Protein AF-A0AAV9N1H3-F1 (afdb_monomer_lite)

pLDDT: mean 79.01, std 18.38, range [35.44, 98.25]

Structure (mmCIF, N/CA/C/O backbone):
data_AF-A0AAV9N1H3-F1
#
_entry.id   AF-A0AAV9N1H3-F1
#
loop_
_atom_site.group_PDB
_atom_site.id
_atom_site.type_symbol
_atom_site.label_atom_id
_atom_site.label_alt_id
_atom_site.label_comp_id
_atom_site.label_asym_id
_atom_site.label_entity_id
_atom_site.label_seq_id
_atom_site.pdbx_PDB_ins_code
_atom_site.Cartn_x
_atom_site.Cartn_y
_atom_site.Cartn_z
_atom_site.occupancy
_atom_site.B_iso_or_equiv
_atom_site.auth_seq_id
_atom_site.auth_comp_id
_atom_site.auth_asym_id
_atom_site.auth_atom_id
_atom_site.pdbx_PDB_model_num
ATOM 1 N N . MET A 1 1 ? -16.712 9.922 -42.695 1.00 35.44 1 MET A N 1
ATOM 2 C CA . MET A 1 1 ? -16.936 9.118 -41.477 1.00 35.44 1 MET A CA 1
ATOM 3 C C . MET A 1 1 ? -15.575 8.879 -40.851 1.00 35.44 1 MET A C 1
ATOM 5 O O . MET A 1 1 ? -14.820 8.060 -41.350 1.00 35.44 1 MET A O 1
ATOM 9 N N . THR A 1 2 ? -15.205 9.706 -39.879 1.00 38.06 2 THR A N 1
ATOM 10 C CA . THR A 1 2 ? -13.927 9.637 -39.161 1.00 38.06 2 THR A CA 1
ATOM 11 C C . THR A 1 2 ? -13.953 8.426 -38.235 1.00 38.06 2 THR A C 1
ATOM 13 O O . THR A 1 2 ? -14.797 8.334 -37.347 1.00 38.06 2 THR A O 1
ATOM 16 N N . SER A 1 3 ? -13.076 7.457 -38.489 1.00 41.03 3 SER A N 1
ATOM 17 C CA . SER A 1 3 ? -12.917 6.270 -37.656 1.00 41.03 3 SER A CA 1
ATOM 18 C C . SER A 1 3 ? -12.424 6.683 -36.270 1.00 41.03 3 SER A C 1
ATOM 20 O O . SER A 1 3 ? -11.280 7.108 -36.114 1.00 41.03 3 SER A O 1
ATOM 22 N N . LEU A 1 4 ? -13.300 6.558 -35.273 1.00 41.78 4 LEU A N 1
ATOM 23 C CA . LEU A 1 4 ? -12.973 6.621 -33.852 1.00 41.78 4 LEU A CA 1
ATOM 24 C C . LEU A 1 4 ? -12.139 5.371 -33.510 1.00 41.78 4 LEU A C 1
ATOM 26 O O . LEU A 1 4 ? -12.671 4.358 -33.063 1.00 41.78 4 LEU A O 1
ATOM 30 N N . HIS A 1 5 ? -10.837 5.388 -33.795 1.00 51.50 5 HIS A N 1
ATOM 31 C CA . HIS A 1 5 ? -9.940 4.416 -33.176 1.00 51.50 5 HIS A CA 1
ATOM 32 C C . HIS A 1 5 ? -9.837 4.816 -31.699 1.00 51.50 5 HIS A C 1
ATOM 34 O O . HIS A 1 5 ? -9.499 5.973 -31.436 1.00 51.50 5 HIS A O 1
ATOM 40 N N . PRO A 1 6 ? -10.157 3.940 -30.728 1.00 57.94 6 PRO A N 1
ATOM 41 C CA . PRO A 1 6 ? -9.913 4.260 -29.330 1.00 57.94 6 PRO A CA 1
ATOM 42 C C . PRO A 1 6 ? -8.412 4.523 -29.187 1.00 57.94 6 PRO A C 1
ATOM 44 O O . PRO A 1 6 ? -7.594 3.649 -29.484 1.00 57.94 6 PRO A O 1
ATOM 47 N N . SER A 1 7 ? -8.042 5.755 -28.838 1.00 67.88 7 SER A N 1
ATOM 48 C CA . SER A 1 7 ? -6.670 6.071 -28.459 1.00 67.88 7 SER A CA 1
ATOM 49 C C . SER A 1 7 ? -6.320 5.189 -27.268 1.00 67.88 7 SER A C 1
ATOM 51 O O . SER A 1 7 ? -7.129 5.053 -26.345 1.00 67.88 7 SER A O 1
ATOM 53 N N . GLN A 1 8 ? -5.146 4.564 -27.299 1.00 76.56 8 GLN A N 1
ATOM 54 C CA . GLN A 1 8 ? -4.643 3.817 -26.155 1.00 76.56 8 GLN A CA 1
ATOM 55 C C . GLN A 1 8 ? -4.700 4.724 -24.910 1.00 76.56 8 GLN A C 1
ATOM 57 O O . GLN A 1 8 ? -4.360 5.905 -25.023 1.00 76.56 8 GLN A O 1
ATOM 62 N N . PRO A 1 9 ? -5.209 4.235 -23.765 1.00 80.94 9 PRO A N 1
ATOM 63 C CA . PRO A 1 9 ? -5.370 5.072 -22.586 1.00 80.94 9 PRO A CA 1
ATOM 64 C C . PRO A 1 9 ? -4.007 5.572 -22.110 1.00 80.94 9 PRO A C 1
ATOM 66 O O . PRO A 1 9 ? -3.059 4.794 -22.007 1.00 80.94 9 PRO A O 1
ATOM 69 N N . ASP A 1 10 ? -3.935 6.867 -21.820 1.00 88.44 10 A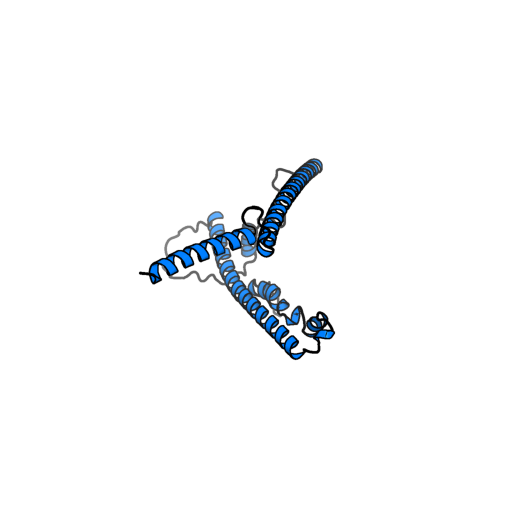SP A N 1
ATOM 70 C CA . ASP A 1 10 ? -2.732 7.507 -21.289 1.00 88.44 10 ASP A CA 1
ATOM 71 C C . ASP A 1 10 ? -2.429 7.008 -19.861 1.00 88.44 10 ASP A C 1
ATOM 73 O O . ASP A 1 10 ? -3.328 6.569 -19.136 1.00 88.44 10 ASP A O 1
ATOM 77 N N . GLU A 1 11 ? -1.171 7.089 -19.428 1.00 89.38 11 GLU A N 1
ATOM 78 C CA . GLU A 1 11 ? -0.699 6.615 -18.121 1.00 89.38 11 GLU A CA 1
ATOM 79 C C . GLU A 1 11 ? -1.532 7.211 -16.977 1.00 89.38 11 GLU A C 1
ATOM 81 O O . GLU A 1 11 ? -1.992 6.489 -16.087 1.00 89.38 11 GLU A O 1
ATOM 86 N N . MET A 1 12 ? -1.835 8.511 -17.049 1.00 93.12 12 MET A N 1
ATOM 87 C CA . MET A 1 12 ? -2.699 9.189 -16.081 1.00 93.12 12 MET A CA 1
ATOM 88 C C . MET A 1 12 ? -4.092 8.553 -16.007 1.00 93.12 12 MET A C 1
ATOM 90 O O . MET A 1 12 ? -4.640 8.388 -14.912 1.00 93.12 12 MET A O 1
ATOM 94 N N . GLN A 1 13 ? -4.670 8.188 -17.156 1.00 93.69 13 GLN A N 1
ATOM 95 C CA . GLN A 1 13 ? -5.988 7.556 -17.232 1.00 93.69 13 GLN A CA 1
ATOM 96 C C . GLN A 1 13 ? -5.954 6.146 -16.649 1.00 93.69 13 GLN A C 1
ATOM 98 O O . GLN A 1 13 ? -6.855 5.784 -15.890 1.00 93.69 13 GLN A O 1
ATOM 103 N N . ILE A 1 14 ? -4.909 5.371 -16.952 1.00 94.62 14 ILE A N 1
ATOM 104 C CA . ILE A 1 14 ? -4.716 4.027 -16.401 1.00 94.62 14 ILE A CA 1
ATOM 105 C C . ILE A 1 14 ? -4.604 4.117 -14.877 1.00 94.62 14 ILE A C 1
ATOM 107 O O . ILE A 1 14 ? -5.419 3.531 -14.163 1.00 94.62 14 ILE A O 1
ATOM 111 N N . LEU A 1 15 ? -3.651 4.896 -14.363 1.00 95.62 15 LEU A N 1
ATOM 112 C CA . LEU A 1 15 ? -3.388 4.992 -12.928 1.00 95.62 15 LEU A CA 1
ATOM 113 C C . LEU A 1 15 ? -4.595 5.539 -12.160 1.00 95.62 15 LEU A C 1
ATOM 115 O O . LEU A 1 15 ? -4.962 4.996 -11.120 1.00 95.62 15 LEU A O 1
ATOM 119 N N . THR A 1 16 ? -5.271 6.560 -12.689 1.00 95.25 16 THR A N 1
ATOM 120 C CA . THR A 1 16 ? -6.484 7.113 -12.068 1.00 95.25 16 THR A CA 1
ATOM 121 C C . THR A 1 16 ? -7.613 6.086 -12.035 1.00 95.25 16 THR A C 1
ATOM 123 O O . THR A 1 16 ? -8.254 5.899 -10.998 1.00 95.25 16 THR A O 1
ATOM 126 N N . SER A 1 17 ? -7.839 5.386 -13.148 1.00 95.12 17 SER A N 1
ATOM 127 C CA . SER A 1 17 ? -8.906 4.393 -13.245 1.00 95.12 17 SER A CA 1
ATOM 128 C C . SER A 1 17 ? -8.677 3.211 -12.303 1.00 95.12 17 SER A C 1
ATOM 130 O O . SER A 1 17 ? -9.598 2.794 -11.604 1.00 95.12 17 SER A O 1
ATOM 132 N N . TYR A 1 18 ? -7.443 2.710 -12.221 1.00 95.56 18 TYR A N 1
ATOM 133 C CA . TYR A 1 18 ? -7.112 1.556 -11.387 1.00 95.56 18 TYR A CA 1
ATOM 134 C C . TYR A 1 18 ? -6.980 1.894 -9.899 1.00 95.56 18 TYR A C 1
ATOM 136 O O . TYR A 1 18 ? -7.394 1.098 -9.058 1.00 95.56 18 TYR A O 1
ATOM 144 N N . LEU A 1 19 ? -6.408 3.052 -9.556 1.00 96.12 19 LEU A N 1
ATOM 145 C CA . LEU A 1 19 ? -6.045 3.370 -8.171 1.00 96.12 19 LEU A CA 1
ATOM 146 C C . LEU A 1 19 ? -7.042 4.298 -7.474 1.00 96.12 19 LEU A C 1
ATOM 148 O O . LEU A 1 19 ? -7.157 4.239 -6.250 1.00 96.12 19 LEU A O 1
ATOM 152 N N . LEU A 1 20 ? -7.758 5.159 -8.210 1.00 95.94 20 LEU A N 1
ATOM 153 C CA . LEU A 1 20 ? -8.642 6.169 -7.612 1.00 95.94 20 LEU A CA 1
ATOM 154 C C . LEU A 1 20 ? -10.130 5.842 -7.764 1.00 95.94 20 LEU A C 1
ATOM 156 O O . LEU A 1 20 ? -10.874 6.009 -6.808 1.00 95.94 20 LEU A O 1
ATOM 160 N N . HIS A 1 21 ? -10.601 5.360 -8.914 1.00 94.44 21 HIS A N 1
ATOM 161 C CA . HIS A 1 21 ? -12.037 5.075 -9.079 1.00 94.44 21 HIS A CA 1
ATOM 162 C C . HIS A 1 21 ? -12.600 4.014 -8.114 1.00 94.44 21 HIS A C 1
ATOM 164 O O . HIS A 1 21 ? -13.661 4.256 -7.531 1.00 94.44 21 HIS A O 1
ATOM 170 N N . PRO A 1 22 ? -11.938 2.863 -7.884 1.00 95.38 22 PRO A N 1
ATOM 171 C CA . PRO A 1 22 ? -12.459 1.862 -6.957 1.00 95.38 22 PRO A CA 1
ATOM 172 C C . PRO A 1 22 ? -12.152 2.194 -5.493 1.00 95.38 22 PRO A C 1
ATOM 174 O O . PRO A 1 22 ? -12.576 1.462 -4.602 1.00 95.38 22 PRO A O 1
ATOM 177 N N . SER A 1 23 ? -11.392 3.257 -5.218 1.00 95.75 23 SER A N 1
ATOM 178 C CA . SER A 1 23 ? -10.826 3.480 -3.897 1.00 95.75 23 SER A CA 1
ATOM 179 C C . SER A 1 23 ? -11.714 4.181 -2.870 1.00 95.75 23 SER A C 1
ATOM 181 O O . SER A 1 23 ? -11.382 3.997 -1.708 1.00 95.75 23 SER A O 1
ATOM 183 N N . PRO A 1 24 ? -12.817 4.905 -3.146 1.00 96.56 24 PRO A N 1
ATOM 184 C CA . PRO A 1 24 ? -13.631 5.505 -2.085 1.00 96.56 24 PRO A CA 1
ATOM 185 C C . PRO A 1 24 ? -14.186 4.478 -1.087 1.00 96.56 24 PRO A C 1
ATOM 187 O O . PRO A 1 24 ? -14.541 3.356 -1.463 1.00 96.56 24 PRO A O 1
ATOM 190 N N . LEU A 1 25 ? -14.316 4.860 0.195 1.00 96.69 25 LEU A N 1
ATOM 191 C CA . LEU A 1 25 ? -14.829 3.946 1.234 1.00 96.69 25 LEU A CA 1
ATOM 192 C C . LEU A 1 25 ? -16.237 3.451 0.898 1.00 96.69 25 LEU A C 1
ATOM 194 O O . LEU A 1 25 ? -16.529 2.275 1.064 1.00 96.69 25 LEU A O 1
ATOM 198 N N . SER A 1 26 ? -17.087 4.333 0.371 1.00 95.88 26 SER A N 1
ATOM 199 C CA . SER A 1 26 ? -18.451 4.002 -0.047 1.00 95.88 26 SER A CA 1
ATOM 200 C C . SER A 1 26 ? -18.525 2.959 -1.155 1.00 95.88 26 SER A C 1
ATOM 202 O O . SER A 1 26 ? -19.534 2.263 -1.235 1.00 95.88 26 SER A O 1
ATOM 204 N N . THR A 1 27 ? -17.487 2.843 -1.982 1.00 95.31 27 THR A N 1
ATOM 205 C CA . THR A 1 27 ? -17.404 1.846 -3.052 1.00 95.31 27 THR A CA 1
ATOM 206 C C . THR A 1 27 ? -17.001 0.482 -2.501 1.00 95.31 27 THR A C 1
ATOM 208 O O . THR A 1 27 ? -17.624 -0.524 -2.826 1.00 95.31 27 THR A O 1
ATOM 211 N N . ILE A 1 28 ? -15.985 0.444 -1.634 1.00 95.25 28 ILE A N 1
ATOM 212 C CA . ILE A 1 28 ? -15.427 -0.808 -1.093 1.00 95.25 28 ILE A CA 1
ATOM 213 C C . ILE A 1 28 ? -16.298 -1.371 0.030 1.00 95.25 28 ILE A C 1
ATOM 215 O O . ILE A 1 28 ? -16.553 -2.572 0.098 1.00 95.25 28 ILE A O 1
ATOM 219 N N . LEU A 1 29 ? -16.751 -0.498 0.926 1.00 96.50 29 LEU A N 1
ATOM 220 C CA . LEU A 1 29 ? -17.555 -0.846 2.085 1.00 96.50 29 LEU A CA 1
ATOM 221 C C . LEU A 1 29 ? -18.685 0.177 2.258 1.00 96.50 29 LEU A C 1
ATOM 223 O O . LEU A 1 29 ? -18.570 1.095 3.069 1.00 96.50 29 LEU A O 1
ATOM 227 N N . PRO A 1 30 ? -19.806 0.016 1.533 1.00 96.38 30 PRO A N 1
ATOM 228 C CA . PRO A 1 30 ? -20.977 0.865 1.712 1.00 96.38 30 PRO A CA 1
ATOM 229 C C . PRO A 1 30 ? -21.463 0.870 3.167 1.00 96.38 30 PRO A C 1
ATOM 231 O O . PRO A 1 30 ? -21.384 -0.147 3.858 1.00 96.38 30 PRO A O 1
ATOM 234 N N . TYR A 1 31 ? -22.070 1.972 3.614 1.00 95.56 31 TYR A N 1
ATOM 235 C CA . TYR A 1 31 ? -22.522 2.127 5.005 1.00 95.56 31 TYR A CA 1
ATOM 236 C C . TYR A 1 31 ? -23.427 0.980 5.497 1.00 95.56 31 TYR A C 1
ATOM 238 O O . TYR A 1 31 ? -23.272 0.503 6.617 1.00 95.56 31 TYR A O 1
ATOM 246 N N . ALA A 1 32 ? -24.319 0.461 4.647 1.00 94.00 32 ALA A N 1
ATOM 247 C CA . ALA A 1 32 ? -25.167 -0.681 4.997 1.00 94.00 32 ALA A CA 1
ATOM 248 C C . ALA A 1 32 ? -24.354 -1.958 5.293 1.00 94.00 32 ALA A C 1
ATOM 250 O O . ALA A 1 32 ? -24.661 -2.702 6.225 1.00 94.00 32 ALA A O 1
ATOM 251 N N . ARG A 1 33 ? -23.280 -2.201 4.528 1.00 95.75 33 ARG A N 1
ATOM 252 C CA . ARG A 1 33 ? -22.349 -3.308 4.780 1.00 95.75 33 ARG A CA 1
ATOM 253 C C . ARG A 1 33 ? -21.533 -3.060 6.040 1.00 95.75 33 ARG A C 1
ATOM 255 O O . ARG A 1 33 ? -21.409 -3.975 6.845 1.00 95.75 33 ARG A O 1
ATOM 262 N N . PHE A 1 34 ? -21.057 -1.837 6.253 1.00 95.19 34 PHE A N 1
ATOM 263 C CA . PHE A 1 34 ? -20.385 -1.453 7.492 1.00 95.19 34 PHE A CA 1
ATOM 264 C C . PHE A 1 34 ? -21.250 -1.755 8.727 1.00 95.19 34 PHE A C 1
ATOM 266 O O . PHE A 1 34 ? -20.779 -2.406 9.651 1.00 95.19 34 PHE A O 1
ATOM 273 N N . GLN A 1 35 ? -22.541 -1.404 8.708 1.00 93.69 35 GLN A N 1
ATOM 274 C CA . GLN A 1 35 ? -23.467 -1.726 9.803 1.00 93.69 35 GLN A CA 1
ATOM 275 C C . GLN A 1 35 ? -23.617 -3.235 10.045 1.00 93.69 35 GLN A C 1
ATOM 277 O O . GLN A 1 35 ? -23.770 -3.653 11.189 1.00 93.69 35 GLN A O 1
ATOM 282 N N . SER A 1 36 ? -23.549 -4.059 8.994 1.00 93.62 36 SER A N 1
ATOM 283 C CA . SER A 1 36 ? -23.653 -5.520 9.123 1.00 93.62 36 SER A CA 1
ATOM 284 C C . SER A 1 36 ? -22.455 -6.176 9.819 1.00 93.62 36 SER A C 1
ATOM 286 O O . SER A 1 36 ? -22.583 -7.295 10.308 1.00 93.62 36 SER A O 1
ATOM 288 N N . LEU A 1 37 ? -21.311 -5.485 9.888 1.00 93.19 37 LEU A N 1
ATOM 289 C CA . LEU A 1 37 ? -20.103 -5.965 10.568 1.00 93.19 37 LEU A CA 1
ATOM 290 C C . LEU A 1 37 ? -20.131 -5.703 12.080 1.00 93.19 37 LEU A C 1
ATOM 292 O O . LEU A 1 37 ? -19.263 -6.184 12.805 1.00 93.19 37 LEU A O 1
ATOM 296 N N . ILE A 1 38 ? -21.107 -4.930 12.561 1.00 91.31 38 ILE A N 1
ATOM 297 C CA . ILE A 1 38 ? -21.168 -4.465 13.944 1.00 91.31 38 ILE A CA 1
ATOM 298 C C . ILE A 1 38 ? -22.144 -5.343 14.737 1.00 91.31 38 ILE A C 1
ATOM 300 O O . ILE A 1 38 ? -23.233 -5.652 14.241 1.00 91.31 38 ILE A O 1
ATOM 304 N N . PRO A 1 39 ? -21.802 -5.740 15.979 1.00 91.19 39 PRO A N 1
ATOM 305 C CA . PRO A 1 39 ? -22.718 -6.467 16.846 1.00 91.19 39 PRO A CA 1
ATOM 306 C C . PRO A 1 39 ? -24.062 -5.748 16.987 1.00 91.19 39 PRO A C 1
ATOM 308 O O . PRO A 1 39 ? -24.122 -4.537 17.203 1.00 91.19 39 PRO A O 1
ATOM 311 N N . LYS A 1 40 ? -25.161 -6.509 16.919 1.00 85.31 40 LYS A N 1
ATOM 312 C CA . LYS A 1 40 ? -26.526 -5.955 16.965 1.00 85.31 40 LYS A CA 1
ATOM 313 C C . LYS A 1 40 ? -26.811 -5.153 18.241 1.00 85.31 40 LYS A C 1
ATOM 315 O O . LYS A 1 40 ? -27.594 -4.212 18.195 1.00 85.31 40 LYS A O 1
ATOM 320 N N . SER A 1 41 ? -26.148 -5.490 19.348 1.00 83.75 41 SER A N 1
ATOM 321 C CA . SER A 1 41 ? -26.218 -4.771 20.628 1.00 83.75 41 SER A CA 1
ATOM 322 C C . SER A 1 41 ? -25.690 -3.334 20.553 1.00 83.75 41 SER A C 1
ATOM 324 O O . SER A 1 41 ? -26.140 -2.484 21.314 1.00 83.75 41 SER A O 1
ATOM 326 N N . SER A 1 42 ? -24.776 -3.042 19.625 1.00 80.12 42 SER A N 1
ATOM 327 C CA . SER A 1 42 ? -24.160 -1.720 19.457 1.00 80.12 42 SER A CA 1
ATOM 328 C C . SER A 1 42 ? -24.883 -0.839 18.430 1.00 80.12 42 SER A C 1
ATOM 330 O O . SER A 1 42 ? -24.571 0.345 18.314 1.00 80.12 42 SER A O 1
ATOM 332 N N . LEU A 1 43 ? -25.872 -1.375 17.701 1.00 80.88 43 LEU A N 1
ATOM 333 C CA . LEU A 1 43 ? -26.622 -0.636 16.674 1.00 80.88 43 LEU A CA 1
ATOM 334 C C . LEU A 1 43 ? -27.513 0.479 17.243 1.00 80.88 43 LEU A C 1
ATOM 336 O O . LEU A 1 43 ? -27.906 1.378 16.500 1.00 80.88 43 LEU A O 1
ATOM 340 N N . SER A 1 44 ? -27.788 0.459 18.551 1.00 82.81 44 SER A N 1
ATOM 341 C CA . SER A 1 44 ? -28.492 1.536 19.259 1.00 82.81 44 SER A CA 1
ATOM 342 C C . SER A 1 44 ? -27.756 2.883 19.174 1.00 82.81 44 SER A C 1
ATOM 344 O O . SER A 1 44 ? -28.399 3.927 19.222 1.00 82.81 44 SER A O 1
ATOM 346 N N . HIS A 1 45 ? -26.434 2.878 18.959 1.00 85.69 45 HIS A N 1
ATOM 347 C CA . HIS A 1 45 ? -25.588 4.071 18.799 1.00 85.69 45 HIS A CA 1
ATOM 348 C C . HIS A 1 45 ? -25.424 4.478 17.323 1.00 85.69 45 HIS A C 1
ATOM 350 O O . HIS A 1 45 ? -24.321 4.693 16.816 1.00 85.69 45 HIS A O 1
ATOM 356 N N . SER A 1 46 ? -26.529 4.534 16.569 1.00 85.50 46 SER A N 1
ATOM 357 C CA . SER A 1 46 ? -26.471 4.768 15.118 1.00 85.50 46 SER A CA 1
ATOM 358 C C . SER A 1 46 ? -25.856 6.123 14.741 1.00 85.50 46 SER A C 1
ATOM 360 O O . SER A 1 46 ? -25.347 6.254 13.626 1.00 85.50 46 SER A O 1
ATOM 362 N N . THR A 1 47 ? -25.933 7.136 15.601 1.00 91.75 47 THR A N 1
ATOM 363 C CA . THR A 1 47 ? -25.369 8.472 15.360 1.00 91.75 47 THR A CA 1
ATOM 364 C C . THR A 1 47 ? -23.846 8.462 15.394 1.00 91.75 47 THR A C 1
ATOM 366 O O . THR A 1 47 ? -23.194 8.973 14.483 1.00 91.75 47 THR A O 1
ATOM 369 N N . GLU A 1 48 ? -23.280 7.809 16.399 1.00 92.88 48 GLU A N 1
ATOM 370 C CA . GLU A 1 48 ? -21.851 7.630 16.612 1.00 92.88 48 GLU A CA 1
ATOM 371 C C . GLU A 1 48 ? -21.261 6.738 15.519 1.00 92.88 48 GLU A C 1
ATOM 373 O O . GLU A 1 48 ? -20.206 7.048 14.976 1.00 92.88 48 GLU A O 1
ATOM 378 N N . LEU A 1 49 ? -21.986 5.691 15.113 1.00 92.19 49 LEU A N 1
ATOM 379 C CA . LEU A 1 49 ? -21.589 4.820 14.005 1.00 92.19 49 LEU A CA 1
ATOM 380 C C . LEU A 1 49 ? -21.554 5.546 12.657 1.00 92.19 49 LEU A C 1
ATOM 382 O O . LEU A 1 49 ? -20.632 5.337 11.868 1.00 92.19 49 LEU A O 1
ATOM 386 N N . LYS A 1 50 ? -22.526 6.428 12.389 1.00 94.56 50 LYS A N 1
ATOM 387 C CA . LYS A 1 50 ? -22.484 7.295 11.202 1.00 94.56 50 LYS A CA 1
ATOM 388 C C . LYS A 1 50 ? -21.284 8.230 11.255 1.00 94.56 50 LYS A C 1
ATOM 390 O O . LYS A 1 50 ? -20.622 8.393 10.236 1.00 94.56 50 LYS A O 1
ATOM 395 N N . ARG A 1 51 ? -21.002 8.826 12.418 1.00 96.62 51 ARG A N 1
ATOM 396 C CA . ARG A 1 51 ? -19.846 9.710 12.603 1.00 96.62 51 ARG A CA 1
ATOM 397 C C . ARG A 1 51 ? -18.536 8.965 12.355 1.00 96.62 51 ARG A C 1
ATOM 399 O O . ARG A 1 51 ? -17.763 9.407 11.520 1.00 96.62 51 ARG A O 1
ATOM 406 N N . LEU A 1 52 ? -18.362 7.788 12.952 1.00 95.56 52 LEU A N 1
ATOM 407 C CA . LEU A 1 52 ? -17.198 6.929 12.730 1.00 95.56 52 LEU A CA 1
ATOM 408 C C . LEU A 1 52 ? -17.020 6.572 11.249 1.00 95.56 52 LEU A C 1
ATOM 410 O O . LEU A 1 52 ? -15.920 6.660 10.717 1.00 95.56 52 LEU A O 1
ATOM 414 N N . TYR A 1 53 ? -18.100 6.202 10.558 1.00 97.12 53 TYR A N 1
ATOM 415 C CA . TYR A 1 53 ? -18.035 5.915 9.126 1.00 97.12 53 TYR A CA 1
ATOM 416 C C . TYR A 1 53 ? -17.616 7.143 8.303 1.00 97.12 53 TYR A C 1
ATOM 418 O O . TYR A 1 53 ? -16.856 7.013 7.345 1.00 97.12 53 TYR A O 1
ATOM 426 N N . ARG A 1 54 ? -18.085 8.343 8.672 1.00 98.06 54 ARG A N 1
ATOM 427 C CA . ARG A 1 54 ? -17.661 9.596 8.030 1.00 98.06 54 ARG A CA 1
ATOM 428 C C . ARG A 1 54 ? -16.206 9.934 8.323 1.00 98.06 54 ARG A C 1
ATOM 430 O O . ARG A 1 54 ? -15.514 10.351 7.403 1.00 98.06 54 ARG A O 1
ATOM 437 N N . ASP A 1 55 ? -15.738 9.690 9.540 1.00 98.06 55 ASP A N 1
ATOM 438 C CA . ASP A 1 55 ? -14.338 9.894 9.911 1.00 98.06 55 ASP A CA 1
ATOM 439 C C . ASP A 1 55 ? -13.424 8.939 9.123 1.00 98.06 55 ASP A C 1
ATOM 441 O O . ASP A 1 55 ? -12.419 9.368 8.559 1.00 98.06 55 ASP A O 1
ATOM 445 N N . LEU A 1 56 ? -13.811 7.666 8.984 1.00 97.50 56 LEU A N 1
ATOM 446 C CA . LEU A 1 56 ? -13.099 6.693 8.146 1.00 97.50 56 LEU A CA 1
ATOM 447 C C . LEU A 1 56 ? -13.108 7.088 6.666 1.00 97.50 56 LEU A C 1
ATOM 449 O O . LEU A 1 56 ? -12.099 6.934 5.978 1.00 97.50 56 LEU A O 1
ATOM 453 N N . GLN A 1 57 ? -14.238 7.599 6.168 1.00 97.88 57 GLN A N 1
ATOM 454 C CA . GLN A 1 57 ? -14.334 8.104 4.802 1.00 97.88 57 GLN A CA 1
ATOM 455 C C . GLN A 1 57 ? -13.362 9.272 4.599 1.00 97.88 57 GLN A C 1
ATOM 457 O O . GLN A 1 57 ? -12.584 9.247 3.655 1.00 97.88 57 GLN A O 1
ATOM 462 N N . PHE A 1 58 ? -13.332 10.227 5.529 1.00 98.12 58 PHE A N 1
ATOM 463 C CA . PHE A 1 58 ? -12.424 11.369 5.487 1.00 98.12 58 PHE A CA 1
ATOM 464 C C . PHE A 1 58 ? -10.945 10.956 5.534 1.00 98.12 58 PHE A C 1
ATOM 466 O O . PHE A 1 58 ? -10.152 11.412 4.713 1.00 98.12 58 PHE A O 1
ATOM 473 N N . GLN A 1 59 ? -10.563 10.049 6.441 1.00 97.94 59 GLN A N 1
ATOM 474 C CA . GLN A 1 59 ? -9.192 9.517 6.504 1.00 97.94 59 GLN A CA 1
ATOM 475 C C . GLN A 1 59 ? -8.774 8.848 5.192 1.00 97.94 59 GLN A C 1
ATOM 477 O O . GLN A 1 59 ? -7.633 8.977 4.735 1.00 97.94 59 GLN A O 1
ATOM 482 N N . ARG A 1 60 ? -9.707 8.129 4.570 1.00 97.25 60 ARG A N 1
ATOM 483 C CA . ARG A 1 60 ? -9.465 7.480 3.291 1.00 97.25 60 ARG A CA 1
ATOM 484 C C . ARG A 1 60 ? -9.349 8.490 2.157 1.00 97.25 60 ARG A C 1
ATOM 486 O O . ARG A 1 60 ? -8.431 8.353 1.358 1.00 97.25 60 ARG A O 1
ATOM 493 N N . ASP A 1 61 ? -10.197 9.509 2.126 1.00 97.44 61 ASP A N 1
ATOM 494 C CA . ASP A 1 61 ? -10.146 10.576 1.123 1.00 97.44 61 ASP A CA 1
ATOM 495 C C . ASP A 1 61 ? -8.804 11.332 1.187 1.00 97.44 61 ASP A C 1
ATOM 497 O O . ASP A 1 61 ? -8.189 11.554 0.147 1.00 97.44 61 ASP A O 1
ATOM 501 N N . ILE A 1 62 ? -8.251 11.576 2.386 1.00 98.19 62 ILE A N 1
ATOM 502 C CA . ILE A 1 62 ? -6.881 12.113 2.546 1.00 98.19 62 ILE A CA 1
ATOM 503 C C . ILE A 1 62 ? -5.842 11.216 1.857 1.00 98.19 62 ILE A C 1
ATOM 505 O O . ILE A 1 62 ? -4.941 11.698 1.172 1.00 98.19 62 ILE A O 1
ATOM 509 N N . THR A 1 63 ? -5.954 9.898 2.037 1.00 97.56 63 THR A N 1
ATOM 510 C CA . THR A 1 63 ? -5.027 8.937 1.421 1.00 97.56 63 THR A CA 1
ATOM 511 C C . THR A 1 63 ? -5.183 8.915 -0.101 1.00 97.56 63 THR A C 1
ATOM 513 O O . THR A 1 63 ? -4.193 8.860 -0.825 1.00 97.56 63 THR A O 1
ATOM 516 N N . ILE A 1 64 ? -6.421 8.984 -0.599 1.00 97.75 64 ILE A N 1
ATOM 517 C CA . ILE A 1 64 ? -6.735 9.059 -2.032 1.00 97.75 64 ILE A CA 1
ATOM 518 C C . ILE A 1 64 ? -6.125 10.324 -2.644 1.00 97.75 64 ILE A C 1
ATOM 520 O O . ILE A 1 64 ? -5.557 10.258 -3.734 1.00 97.75 64 ILE A O 1
ATOM 524 N N . ASP A 1 65 ? -6.185 11.453 -1.941 1.00 98.25 65 ASP A N 1
ATOM 525 C CA . ASP A 1 65 ? -5.581 12.708 -2.389 1.00 98.25 65 ASP A CA 1
ATOM 526 C C . ASP A 1 65 ? -4.048 12.649 -2.419 1.00 98.25 65 ASP A C 1
ATOM 528 O O . ASP A 1 65 ? -3.434 13.183 -3.346 1.00 98.25 65 ASP A O 1
ATOM 532 N N . ASP A 1 66 ? -3.412 11.962 -1.465 1.00 98.12 66 ASP A N 1
ATOM 533 C CA . ASP A 1 66 ? -1.967 11.708 -1.518 1.00 98.12 66 ASP A CA 1
ATOM 534 C C . ASP A 1 66 ? -1.600 10.835 -2.728 1.00 98.12 66 ASP A C 1
ATOM 536 O O . ASP A 1 66 ? -0.692 11.167 -3.492 1.00 98.12 66 ASP A O 1
ATOM 540 N N . VAL A 1 67 ? -2.357 9.760 -2.978 1.00 98.12 67 VAL A N 1
ATOM 541 C CA . VAL A 1 67 ? -2.158 8.912 -4.164 1.00 98.12 67 VAL A CA 1
ATOM 542 C C . VAL A 1 67 ? -2.358 9.714 -5.451 1.00 98.12 67 VAL A C 1
ATOM 544 O O . VAL A 1 67 ? -1.555 9.580 -6.370 1.00 98.12 67 VAL A O 1
ATOM 547 N N . ARG A 1 68 ? -3.360 10.599 -5.521 1.00 97.94 68 ARG A N 1
ATOM 548 C CA . ARG A 1 68 ? -3.576 11.489 -6.673 1.00 97.94 68 ARG A CA 1
ATOM 549 C C . ARG A 1 68 ? -2.350 12.359 -6.952 1.00 97.94 68 ARG A C 1
ATOM 551 O O . ARG A 1 68 ? -1.881 12.398 -8.087 1.00 97.94 68 ARG A O 1
ATOM 558 N N . ARG A 1 69 ? -1.785 12.995 -5.920 1.00 97.88 69 ARG A N 1
ATOM 559 C CA . ARG A 1 69 ? -0.550 13.789 -6.056 1.00 97.88 69 ARG A CA 1
ATOM 560 C C . ARG A 1 69 ? 0.622 12.933 -6.530 1.00 97.88 69 ARG A C 1
ATOM 562 O O . ARG A 1 69 ? 1.384 13.366 -7.390 1.00 97.88 69 ARG A O 1
ATOM 569 N N . ARG A 1 70 ? 0.754 11.708 -6.010 1.00 97.75 70 ARG A N 1
ATOM 570 C CA . ARG A 1 70 ? 1.805 10.769 -6.433 1.00 97.75 70 ARG A CA 1
ATOM 571 C C . ARG A 1 70 ? 1.665 10.368 -7.898 1.00 97.75 70 ARG A C 1
ATOM 573 O O . ARG A 1 70 ? 2.674 10.336 -8.596 1.00 97.75 70 ARG A O 1
ATOM 580 N N . ILE A 1 71 ? 0.443 10.126 -8.372 1.00 97.62 71 ILE A N 1
ATOM 581 C CA . ILE A 1 71 ? 0.172 9.832 -9.787 1.00 97.62 71 ILE A CA 1
ATOM 582 C C . ILE A 1 71 ? 0.677 10.979 -10.665 1.00 97.62 71 ILE A C 1
ATOM 584 O O . ILE A 1 71 ? 1.407 10.732 -11.620 1.00 97.62 71 ILE A O 1
ATOM 588 N N . GLU A 1 72 ? 0.376 12.233 -10.318 1.00 96.25 72 GLU A N 1
ATOM 589 C CA . GLU A 1 72 ? 0.865 13.392 -11.078 1.00 96.25 72 GLU A CA 1
ATOM 590 C C . GLU A 1 72 ? 2.398 13.474 -11.095 1.00 96.25 72 GLU A C 1
ATOM 592 O O . GLU A 1 72 ? 2.999 13.751 -12.137 1.00 96.25 72 GLU A O 1
ATOM 597 N N . THR A 1 73 ? 3.050 13.228 -9.953 1.00 96.50 73 THR A N 1
ATOM 598 C CA . THR A 1 73 ? 4.518 13.225 -9.888 1.00 96.50 73 THR A CA 1
ATOM 599 C C . THR A 1 73 ? 5.135 12.088 -10.692 1.00 96.50 73 THR A C 1
ATOM 601 O O . THR A 1 73 ? 6.152 12.306 -11.351 1.00 96.50 73 THR A O 1
ATOM 604 N N . GLU A 1 74 ? 4.518 10.907 -10.677 1.00 94.56 74 GLU A N 1
ATOM 605 C CA . GLU A 1 74 ? 5.012 9.745 -11.408 1.00 94.56 74 GLU A CA 1
ATOM 606 C C . GLU A 1 74 ? 4.835 9.936 -12.914 1.00 94.56 74 GLU A C 1
ATOM 608 O O . GLU A 1 74 ? 5.796 9.740 -13.646 1.00 94.56 74 GLU A O 1
ATOM 613 N N . CYS A 1 75 ? 3.702 10.481 -13.374 1.00 93.62 75 CYS A N 1
ATOM 614 C CA . CYS A 1 75 ? 3.501 10.811 -14.790 1.00 93.62 75 CYS A CA 1
ATOM 615 C C . CYS A 1 75 ? 4.580 11.790 -15.296 1.00 93.62 75 CYS A C 1
ATOM 617 O O . CYS A 1 75 ? 5.200 11.575 -16.336 1.00 93.62 75 CYS A O 1
ATOM 619 N N . ARG A 1 76 ? 4.891 12.849 -14.530 1.00 91.75 76 ARG A N 1
ATOM 620 C CA . ARG A 1 76 ? 5.975 13.792 -14.888 1.00 91.75 76 ARG A CA 1
ATOM 621 C C . ARG A 1 76 ? 7.342 13.109 -14.924 1.00 91.75 76 ARG A C 1
ATOM 623 O O . ARG A 1 76 ? 8.177 13.417 -15.777 1.00 91.75 76 ARG A O 1
ATOM 630 N N . ARG A 1 77 ? 7.590 12.199 -13.981 1.00 92.06 77 ARG A N 1
ATOM 631 C CA . ARG A 1 77 ? 8.834 11.432 -13.905 1.00 92.06 77 ARG A CA 1
ATOM 632 C C . ARG A 1 77 ? 8.964 10.460 -15.079 1.00 92.06 77 ARG A C 1
ATOM 634 O O . ARG A 1 77 ? 10.053 10.379 -15.645 1.00 92.06 77 ARG A O 1
ATOM 641 N N . SER A 1 78 ? 7.881 9.783 -15.451 1.00 87.25 78 SER A N 1
ATOM 642 C CA . SER A 1 78 ? 7.782 8.857 -16.582 1.00 87.25 78 SER A CA 1
ATOM 643 C C . SER A 1 78 ? 8.173 9.557 -17.881 1.00 87.25 78 SER A C 1
ATOM 645 O O . SER A 1 78 ? 9.134 9.142 -18.528 1.00 87.25 78 SER A O 1
ATOM 647 N N . VAL A 1 79 ? 7.589 10.726 -18.168 1.00 88.06 79 VAL A N 1
ATOM 648 C CA . VAL A 1 79 ? 7.958 11.551 -19.335 1.00 88.06 79 VAL A CA 1
ATOM 649 C C . VAL A 1 79 ? 9.454 11.898 -19.337 1.00 88.06 79 VAL A C 1
ATOM 651 O O . VAL A 1 79 ? 10.148 11.735 -20.344 1.00 88.06 79 VAL A O 1
ATOM 654 N N . ALA A 1 80 ? 10.004 12.328 -18.196 1.00 86.94 80 ALA A N 1
ATOM 655 C CA . ALA A 1 80 ? 11.427 12.657 -18.094 1.00 86.94 80 ALA A CA 1
ATOM 656 C C . ALA A 1 80 ? 12.344 11.431 -18.290 1.00 86.94 80 ALA A C 1
ATOM 658 O O . ALA A 1 80 ? 13.438 11.555 -18.852 1.00 86.94 80 ALA A O 1
ATOM 659 N N . LEU A 1 81 ? 11.926 10.251 -17.824 1.00 84.06 81 LEU A N 1
ATOM 660 C CA . LEU A 1 81 ? 12.645 8.990 -18.013 1.00 84.06 81 LEU A CA 1
ATOM 661 C C . LEU A 1 81 ? 12.595 8.533 -19.472 1.00 84.06 81 LEU A C 1
ATOM 663 O O . LEU A 1 81 ? 13.646 8.230 -20.038 1.00 84.06 81 LEU A O 1
ATOM 667 N N . GLN A 1 82 ? 11.421 8.566 -20.100 1.00 83.94 82 GLN A N 1
ATOM 668 C CA . GLN A 1 82 ? 11.242 8.248 -21.517 1.00 83.94 82 GLN A CA 1
ATOM 669 C C . GLN A 1 82 ? 12.081 9.174 -22.410 1.00 83.94 82 GLN A C 1
ATOM 671 O O . GLN A 1 82 ? 12.765 8.709 -23.326 1.00 83.94 82 GLN A O 1
ATOM 676 N N . ALA A 1 83 ? 12.138 10.475 -22.100 1.00 84.06 83 ALA A N 1
ATOM 677 C CA . ALA A 1 83 ? 12.985 11.429 -22.815 1.00 84.06 83 ALA A CA 1
ATOM 678 C C . ALA A 1 83 ? 14.487 11.106 -22.675 1.00 84.06 83 ALA A C 1
ATOM 680 O O . ALA A 1 83 ? 15.236 11.139 -23.660 1.00 84.06 83 ALA A O 1
ATOM 681 N N . LYS A 1 84 ? 14.947 10.753 -21.465 1.00 84.12 84 LYS A N 1
ATOM 682 C CA . LYS A 1 84 ? 16.337 10.322 -21.222 1.00 84.12 84 LYS A CA 1
ATOM 683 C C . LYS A 1 84 ? 16.669 9.035 -21.974 1.00 84.12 84 LYS A C 1
ATOM 685 O O . LYS A 1 84 ? 17.710 8.977 -22.626 1.00 84.12 84 LYS A O 1
ATOM 690 N N . LEU A 1 85 ? 15.782 8.042 -21.926 1.00 80.56 85 LEU A N 1
ATOM 691 C CA . LEU A 1 85 ? 15.937 6.776 -22.637 1.00 80.56 85 LEU A CA 1
ATOM 692 C C . LEU A 1 85 ? 16.029 7.012 -24.148 1.00 80.56 85 LEU A C 1
ATOM 694 O O . LEU A 1 85 ? 16.984 6.576 -24.784 1.00 80.56 85 LEU A O 1
ATOM 698 N N . THR A 1 86 ? 15.119 7.814 -24.701 1.00 81.06 86 THR A N 1
ATOM 699 C CA . THR A 1 86 ? 15.133 8.215 -26.116 1.00 81.06 86 THR A CA 1
ATOM 700 C C . THR A 1 86 ? 16.465 8.850 -26.514 1.00 81.06 86 THR A C 1
ATOM 702 O O . THR A 1 86 ? 17.007 8.567 -27.585 1.00 81.06 86 THR A O 1
ATOM 705 N N . ARG A 1 87 ? 17.025 9.712 -25.657 1.00 84.31 87 ARG A N 1
ATOM 706 C CA . ARG A 1 87 ? 18.326 10.347 -25.901 1.00 84.31 87 ARG A CA 1
ATOM 707 C C . ARG A 1 87 ? 19.472 9.338 -25.887 1.00 84.31 87 ARG A C 1
ATOM 709 O O . ARG A 1 87 ? 20.376 9.463 -26.710 1.00 84.31 87 ARG A O 1
ATOM 716 N N . ASN A 1 88 ? 19.442 8.372 -24.973 1.00 80.75 88 ASN A N 1
ATOM 717 C CA . ASN A 1 88 ? 20.463 7.332 -24.869 1.00 80.75 88 ASN A CA 1
ATOM 718 C C . ASN A 1 88 ? 20.429 6.397 -26.080 1.00 80.75 88 ASN A C 1
ATOM 720 O O . ASN A 1 88 ? 21.464 6.220 -26.716 1.00 80.75 88 ASN A O 1
ATOM 724 N N . ILE A 1 89 ? 19.242 5.936 -26.491 1.00 78.44 89 ILE A N 1
ATOM 725 C CA . ILE A 1 89 ? 19.077 5.116 -27.701 1.00 78.44 89 ILE A CA 1
ATOM 726 C C . ILE A 1 89 ? 19.646 5.848 -28.918 1.00 78.44 89 ILE A C 1
ATOM 728 O O . ILE A 1 89 ? 20.463 5.290 -29.635 1.00 78.44 89 ILE A O 1
ATOM 732 N N . ARG A 1 90 ? 19.307 7.131 -29.120 1.00 78.81 90 ARG A N 1
ATOM 733 C CA . ARG A 1 90 ? 19.840 7.927 -30.245 1.00 78.81 90 ARG A CA 1
ATOM 734 C C . ARG A 1 90 ? 21.371 8.021 -30.259 1.00 78.81 90 ARG A C 1
ATOM 736 O O . ARG A 1 90 ? 21.959 8.117 -31.337 1.00 78.81 90 ARG A O 1
ATOM 743 N N . ARG A 1 91 ? 22.012 8.040 -29.082 1.00 78.62 91 ARG A N 1
ATOM 744 C CA . ARG A 1 91 ? 23.479 8.051 -28.950 1.00 78.62 91 ARG A CA 1
ATOM 745 C C . ARG A 1 91 ? 24.080 6.690 -29.301 1.00 78.62 91 ARG A C 1
ATOM 747 O O . ARG A 1 91 ? 25.089 6.655 -29.997 1.00 78.62 91 ARG A O 1
ATOM 754 N N . GLU A 1 92 ? 23.458 5.604 -28.852 1.00 72.81 92 GLU A N 1
ATOM 755 C CA . GLU A 1 92 ? 23.926 4.229 -29.067 1.00 72.81 92 GLU A CA 1
ATOM 756 C C . GLU A 1 92 ? 23.677 3.726 -30.493 1.00 72.81 92 GLU A C 1
ATOM 758 O O . GLU A 1 92 ? 24.569 3.138 -31.097 1.00 72.81 92 GLU A O 1
ATOM 763 N N . THR A 1 93 ? 22.521 4.031 -31.091 1.00 67.69 93 THR A N 1
ATOM 764 C CA . THR A 1 93 ? 22.188 3.649 -32.477 1.00 67.69 93 THR A CA 1
ATOM 765 C C . THR A 1 93 ? 22.921 4.488 -33.525 1.00 67.69 93 THR A C 1
ATOM 767 O O . THR A 1 93 ? 22.630 4.387 -34.714 1.00 67.69 93 THR A O 1
ATOM 770 N N . GLY A 1 94 ? 23.865 5.338 -33.109 1.00 57.47 94 GLY A N 1
ATOM 771 C CA . GLY A 1 94 ? 24.788 5.993 -34.023 1.00 57.47 94 GLY A CA 1
ATOM 772 C C . GLY A 1 94 ? 24.127 6.948 -35.014 1.00 57.47 94 GLY A C 1
ATOM 773 O O . GLY A 1 94 ? 24.658 7.124 -36.110 1.00 57.47 94 GLY A O 1
ATOM 774 N N . SER A 1 95 ? 23.034 7.636 -34.649 1.00 53.34 95 SER A N 1
ATOM 775 C CA . SER A 1 95 ? 22.641 8.856 -35.370 1.00 53.34 95 SER A CA 1
ATOM 776 C C . SER A 1 95 ? 23.650 9.965 -35.057 1.00 53.34 95 SER A C 1
ATOM 778 O O . SER A 1 95 ? 23.350 10.952 -34.385 1.00 53.34 95 SER A O 1
ATOM 780 N N . LYS A 1 96 ? 24.877 9.811 -35.569 1.00 48.59 96 LYS A N 1
ATOM 781 C CA . LYS A 1 96 ? 25.752 10.934 -35.879 1.00 48.59 96 LYS A CA 1
ATOM 782 C C . LYS A 1 96 ? 24.979 11.775 -36.887 1.00 48.59 96 LYS A C 1
ATOM 784 O O . LYS A 1 96 ? 25.045 11.529 -38.086 1.00 48.59 96 LYS A O 1
ATOM 789 N N . ARG A 1 97 ? 24.223 12.763 -36.400 1.00 50.41 97 ARG A N 1
ATOM 790 C CA . ARG A 1 97 ? 23.950 13.943 -37.212 1.00 50.41 97 ARG A CA 1
ATOM 791 C C . ARG A 1 97 ? 25.324 14.446 -37.625 1.00 50.41 97 ARG A C 1
ATOM 793 O O . ARG A 1 97 ? 26.119 14.868 -36.784 1.00 50.41 97 ARG A O 1
ATOM 800 N N . LYS A 1 98 ? 25.625 14.257 -38.904 1.00 45.22 98 LYS A N 1
ATOM 801 C CA . LYS A 1 98 ? 26.647 15.002 -39.612 1.00 45.22 98 LYS A CA 1
ATOM 802 C C . LYS A 1 98 ? 26.422 16.460 -39.203 1.00 45.22 98 LYS A C 1
ATOM 804 O O . LYS A 1 98 ? 25.316 16.970 -39.363 1.00 45.22 98 LYS A O 1
ATOM 809 N N . ARG A 1 99 ? 27.399 17.043 -38.508 1.00 47.31 99 ARG A N 1
ATOM 810 C CA . ARG A 1 99 ? 27.445 18.487 -38.290 1.00 47.31 99 ARG A CA 1
ATOM 811 C C . ARG A 1 99 ? 27.728 19.061 -39.672 1.00 47.31 99 ARG A C 1
ATOM 813 O O . ARG A 1 99 ? 28.887 19.127 -40.059 1.00 47.31 99 ARG A O 1
ATOM 820 N N . ASP A 1 100 ? 26.679 19.281 -40.450 1.00 40.88 100 ASP A N 1
ATOM 821 C CA . ASP A 1 100 ? 26.749 20.248 -41.530 1.00 40.88 100 ASP A CA 1
ATOM 822 C C . ASP A 1 100 ? 26.423 21.585 -40.844 1.00 40.88 100 ASP A C 1
ATOM 824 O O . ASP A 1 100 ? 25.402 21.708 -40.162 1.00 40.88 100 ASP A O 1
ATOM 828 N N . ASP A 1 101 ? 27.417 22.472 -40.874 1.00 48.41 101 ASP A N 1
ATOM 829 C CA . ASP A 1 101 ? 27.384 23.849 -40.387 1.00 48.41 101 ASP A CA 1
ATOM 830 C C . ASP A 1 101 ? 26.215 24.641 -41.004 1.00 48.41 101 ASP A C 1
ATOM 832 O O . ASP A 1 101 ? 25.723 24.303 -42.082 1.00 48.41 101 ASP A O 1
ATOM 836 N N . ASP A 1 102 ? 25.855 25.722 -40.308 1.00 48.47 102 ASP A N 1
ATOM 837 C CA . ASP A 1 102 ? 25.014 26.850 -40.737 1.00 48.47 102 ASP A CA 1
ATOM 838 C C . ASP A 1 102 ? 23.482 26.670 -40.707 1.00 48.47 102 ASP A C 1
ATOM 840 O O . ASP A 1 102 ? 22.857 26.365 -41.717 1.00 48.47 102 ASP A O 1
ATOM 844 N N . ASP A 1 103 ? 22.865 26.975 -39.553 1.00 41.38 103 ASP A N 1
ATOM 845 C CA . ASP A 1 103 ? 21.701 27.884 -39.488 1.00 41.38 103 ASP A CA 1
ATOM 846 C C . ASP A 1 103 ? 21.497 28.378 -38.037 1.00 41.38 103 ASP A C 1
ATOM 848 O O . ASP A 1 103 ? 21.123 27.614 -37.141 1.00 41.38 103 ASP A O 1
ATOM 852 N N . GLU A 1 104 ? 21.796 29.657 -37.778 1.00 48.19 104 GLU A N 1
ATOM 853 C CA . GLU A 1 104 ? 21.392 30.350 -36.548 1.00 48.19 104 GLU A CA 1
ATOM 854 C C . GLU A 1 104 ? 19.871 30.562 -36.576 1.00 48.19 104 GLU A C 1
ATOM 856 O O . GLU A 1 104 ? 19.358 31.580 -37.034 1.00 48.19 104 GLU A O 1
ATOM 861 N N . GLY A 1 105 ? 19.140 29.587 -36.050 1.00 37.69 105 GLY A N 1
ATOM 862 C CA . GLY A 1 105 ? 17.735 29.725 -35.702 1.00 37.69 105 GLY A CA 1
ATOM 863 C C . GLY A 1 105 ? 17.527 29.216 -34.288 1.00 37.69 105 GLY A C 1
ATOM 864 O O . GLY A 1 105 ? 17.619 28.014 -34.041 1.00 37.69 105 GLY A O 1
ATOM 865 N N . ASP A 1 106 ? 17.253 30.127 -33.355 1.00 43.19 106 ASP A N 1
ATOM 866 C CA . ASP A 1 106 ? 16.784 29.839 -31.998 1.00 43.19 106 ASP A CA 1
ATOM 867 C C . ASP A 1 106 ? 15.424 29.120 -32.058 1.00 43.19 106 ASP A C 1
ATOM 869 O O . ASP A 1 106 ? 14.344 29.694 -31.914 1.00 43.19 106 ASP A O 1
ATOM 873 N N . HIS A 1 107 ? 15.467 27.827 -32.353 1.00 42.31 107 HIS A N 1
ATOM 874 C CA . HIS A 1 107 ? 14.350 26.919 -32.195 1.00 42.31 107 HIS A CA 1
ATOM 875 C C . HIS A 1 107 ? 14.680 25.973 -31.050 1.00 42.31 107 HIS A C 1
ATOM 877 O O . HIS A 1 107 ? 15.284 24.909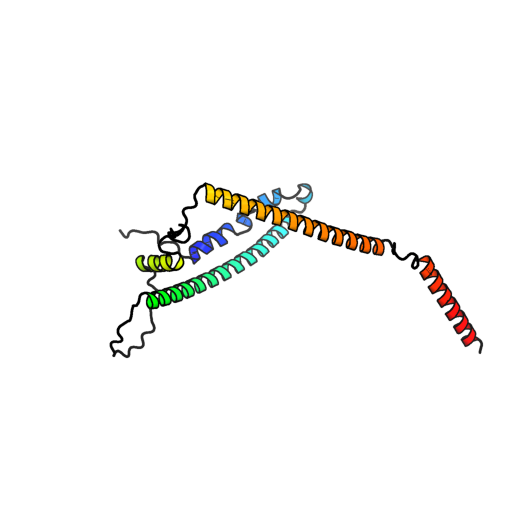 -31.209 1.00 42.31 107 HIS A O 1
ATOM 883 N N . LEU A 1 108 ? 14.246 26.402 -29.861 1.00 41.34 108 LEU A N 1
ATOM 884 C CA . LEU A 1 108 ? 13.845 25.522 -28.768 1.00 41.34 108 LEU A CA 1
ATOM 885 C C . LEU A 1 108 ? 13.245 24.236 -29.362 1.00 41.34 108 LEU A C 1
ATOM 887 O O . LEU A 1 108 ? 12.359 24.338 -30.212 1.00 41.34 108 LEU A O 1
ATOM 891 N N . PRO A 1 109 ? 13.696 23.035 -28.960 1.00 45.75 109 PRO A N 1
ATOM 892 C CA . PRO A 1 109 ? 13.153 21.796 -29.494 1.00 45.75 109 PRO A CA 1
ATOM 893 C C . PRO A 1 109 ? 11.694 21.653 -29.048 1.00 45.75 109 PRO A C 1
ATOM 895 O O . PRO A 1 109 ? 11.396 21.145 -27.968 1.00 45.75 109 PRO A O 1
ATOM 898 N N . GLN A 1 110 ? 10.792 22.129 -29.897 1.00 48.34 110 GLN A N 1
ATOM 899 C CA . GLN A 1 110 ? 9.355 21.952 -29.818 1.00 48.34 110 GLN A CA 1
ATOM 900 C C . GLN A 1 110 ? 9.012 20.559 -30.355 1.00 48.34 110 GLN A C 1
ATOM 902 O O . GLN A 1 110 ? 8.399 20.420 -31.399 1.00 48.34 110 GLN A O 1
ATOM 907 N N . ASP A 1 111 ? 9.433 19.520 -29.635 1.00 46.12 111 ASP A N 1
ATOM 908 C CA . ASP A 1 111 ? 9.071 18.129 -29.925 1.00 46.12 111 ASP A CA 1
ATOM 909 C C . ASP A 1 111 ? 8.514 17.480 -28.647 1.00 46.12 111 ASP A C 1
ATOM 911 O O . ASP A 1 111 ? 9.111 16.555 -28.092 1.00 46.12 111 ASP A O 1
ATOM 915 N N . VAL A 1 112 ? 7.397 18.005 -28.134 1.00 47.06 112 VAL A N 1
ATOM 916 C CA . VAL A 1 112 ? 6.636 17.384 -27.028 1.00 47.06 112 VAL A CA 1
ATOM 917 C C . VAL A 1 112 ? 5.368 16.656 -27.482 1.00 47.06 112 VAL A C 1
ATOM 919 O O . VAL A 1 112 ? 4.769 15.979 -26.663 1.00 47.06 112 VAL A O 1
ATOM 922 N N . ASP A 1 113 ? 5.020 16.670 -28.774 1.00 45.78 113 ASP A N 1
ATOM 923 C CA . ASP A 1 113 ? 3.766 16.072 -29.268 1.00 45.78 113 ASP A CA 1
ATOM 924 C C . ASP A 1 113 ? 3.971 15.096 -30.439 1.00 45.78 113 ASP A C 1
ATOM 926 O O . ASP A 1 113 ? 3.336 15.194 -31.488 1.00 45.78 113 ASP A O 1
ATOM 930 N N . SER A 1 114 ? 4.866 14.118 -30.295 1.00 52.28 114 SER A N 1
ATOM 931 C CA . SER A 1 114 ? 4.885 12.988 -31.235 1.00 52.28 114 SER A CA 1
ATOM 932 C C . SER A 1 114 ? 5.158 11.666 -30.530 1.00 52.28 114 SER A C 1
ATOM 934 O O . SER A 1 114 ? 6.123 10.959 -30.812 1.00 52.28 114 SER A O 1
ATOM 936 N N . ASP A 1 115 ? 4.257 11.341 -29.604 1.00 50.03 115 ASP A N 1
ATOM 937 C CA . ASP A 1 115 ? 4.021 9.975 -29.117 1.00 50.03 115 ASP A CA 1
ATOM 938 C C . ASP A 1 115 ? 3.240 9.124 -30.145 1.00 50.03 115 ASP A C 1
ATOM 940 O O . ASP A 1 115 ? 2.930 7.959 -29.920 1.00 50.03 115 ASP A O 1
ATOM 944 N N . SER A 1 116 ? 2.903 9.702 -31.303 1.00 54.78 116 SER A N 1
ATOM 945 C CA . SER A 1 116 ? 2.084 9.066 -32.343 1.00 54.78 116 SER A CA 1
ATOM 946 C C . SER A 1 116 ? 2.864 8.198 -33.330 1.00 54.78 116 SER A C 1
ATOM 948 O O . SER A 1 116 ? 2.251 7.663 -34.249 1.00 54.78 116 SER A O 1
ATOM 950 N N . ASP A 1 117 ? 4.184 8.067 -33.185 1.00 62.75 117 ASP A N 1
ATOM 951 C CA . ASP A 1 117 ? 4.981 7.177 -34.031 1.00 62.75 117 ASP A CA 1
ATOM 952 C C . ASP A 1 117 ? 5.106 5.801 -33.341 1.00 62.75 117 ASP A C 1
ATOM 954 O O . ASP A 1 117 ? 5.956 5.634 -32.454 1.00 62.75 117 ASP A O 1
ATOM 958 N N . PRO A 1 118 ? 4.244 4.815 -33.675 1.00 60.81 118 PRO A N 1
ATOM 959 C CA . PRO A 1 118 ? 4.185 3.528 -32.977 1.00 60.81 118 PRO A CA 1
ATOM 960 C C . PRO A 1 118 ? 5.531 2.802 -33.017 1.00 60.81 118 PRO A C 1
ATOM 962 O O . PRO A 1 118 ? 5.930 2.176 -32.037 1.00 60.81 118 PRO A O 1
ATOM 965 N N . ASP A 1 119 ? 6.295 2.973 -34.096 1.00 67.62 119 ASP A N 1
ATOM 966 C CA . ASP A 1 119 ? 7.623 2.384 -34.254 1.00 67.62 119 ASP A CA 1
ATOM 967 C C . ASP A 1 119 ? 8.627 2.924 -33.233 1.00 67.62 119 ASP A C 1
ATOM 969 O O . ASP A 1 119 ? 9.590 2.247 -32.864 1.00 67.62 119 ASP A O 1
ATOM 973 N N . ARG A 1 120 ? 8.436 4.162 -32.776 1.00 67.19 120 ARG A N 1
ATOM 974 C CA . ARG A 1 120 ? 9.308 4.812 -31.799 1.00 67.19 120 ARG A CA 1
ATOM 975 C C . ARG A 1 120 ? 8.997 4.342 -30.382 1.00 67.19 120 ARG A C 1
ATOM 977 O O . ARG A 1 120 ? 9.934 4.069 -29.633 1.00 67.19 120 ARG A O 1
ATOM 984 N N . SER A 1 121 ? 7.713 4.174 -30.066 1.00 70.56 121 SER A N 1
ATOM 985 C CA . SER A 1 121 ? 7.252 3.552 -28.821 1.00 70.56 121 SER A CA 1
ATOM 986 C C . SER A 1 121 ? 7.731 2.098 -28.717 1.00 70.56 121 SER A C 1
ATOM 988 O O . SER A 1 121 ? 8.367 1.733 -27.731 1.00 70.56 121 SER A O 1
ATOM 990 N N . ILE A 1 122 ? 7.596 1.306 -29.789 1.00 72.62 122 ILE A N 1
ATOM 991 C CA . ILE A 1 122 ? 8.086 -0.085 -29.849 1.00 72.62 122 ILE A CA 1
ATOM 992 C C . ILE A 1 122 ? 9.608 -0.157 -29.652 1.00 72.62 122 ILE A C 1
ATOM 994 O O . ILE A 1 122 ? 10.104 -1.027 -28.939 1.00 72.62 122 ILE A O 1
ATOM 998 N N . LYS A 1 123 ? 10.379 0.769 -30.240 1.00 75.56 123 LYS A N 1
ATOM 999 C CA . LYS A 1 123 ? 11.839 0.831 -30.036 1.00 75.56 123 LYS A CA 1
ATOM 1000 C C . LYS A 1 123 ? 12.201 1.147 -28.587 1.00 75.56 123 LYS A C 1
ATOM 1002 O O . LYS A 1 123 ? 13.112 0.518 -28.053 1.00 75.56 123 LYS A O 1
ATOM 1007 N N . LEU A 1 124 ? 11.502 2.090 -27.956 1.00 72.00 124 LEU A N 1
ATOM 1008 C CA . LEU A 1 124 ? 11.704 2.418 -26.542 1.00 72.00 124 LEU A CA 1
ATOM 1009 C C . LEU A 1 124 ? 11.374 1.228 -25.643 1.00 72.00 124 LEU A C 1
ATOM 1011 O O . LEU A 1 124 ? 12.184 0.873 -24.788 1.00 72.00 124 LEU A O 1
ATOM 1015 N N . ASP A 1 125 ? 10.240 0.582 -25.894 1.00 75.06 125 ASP A N 1
ATOM 1016 C CA . ASP A 1 125 ? 9.792 -0.597 -25.163 1.00 75.06 125 ASP A CA 1
ATOM 1017 C C . ASP A 1 125 ? 10.786 -1.757 -25.313 1.00 75.06 125 ASP A C 1
ATOM 1019 O O . ASP A 1 125 ? 11.227 -2.339 -24.326 1.00 75.06 125 ASP A O 1
ATOM 1023 N N . SER A 1 126 ? 11.267 -2.008 -26.535 1.00 76.69 126 SER A N 1
ATOM 1024 C CA . SER A 1 126 ? 12.278 -3.036 -26.809 1.00 76.69 126 SER A CA 1
ATOM 1025 C C . SER A 1 126 ? 13.651 -2.740 -26.194 1.00 76.69 126 SER A C 1
ATOM 1027 O O . SER A 1 126 ? 14.391 -3.666 -25.875 1.00 76.69 126 SER A O 1
ATOM 1029 N N . ALA A 1 127 ? 14.016 -1.468 -26.008 1.00 74.50 127 ALA A N 1
ATOM 1030 C CA . ALA A 1 127 ? 15.258 -1.091 -25.335 1.00 74.50 127 ALA A CA 1
ATOM 1031 C C . ALA A 1 127 ? 15.144 -1.226 -23.810 1.00 74.50 127 ALA A C 1
ATOM 1033 O O . ALA A 1 127 ? 16.124 -1.566 -23.151 1.00 74.50 127 ALA A O 1
ATOM 1034 N N . LEU A 1 128 ? 13.956 -0.970 -23.254 1.00 72.00 128 LEU A N 1
ATOM 1035 C CA . LEU A 1 128 ? 13.697 -1.062 -21.820 1.00 72.00 128 LEU A CA 1
ATOM 1036 C C . LEU A 1 128 ? 13.484 -2.510 -21.363 1.00 72.00 128 LEU A C 1
ATOM 1038 O O . LEU A 1 128 ? 14.004 -2.920 -20.328 1.00 72.00 128 LEU A O 1
ATOM 1042 N N . HIS A 1 129 ? 12.734 -3.281 -22.146 1.00 77.56 129 HIS A N 1
ATOM 1043 C CA . HIS A 1 129 ? 12.295 -4.629 -21.800 1.00 77.56 129 HIS A CA 1
ATOM 1044 C C . HIS A 1 129 ? 12.999 -5.728 -22.611 1.00 77.56 129 HIS A C 1
ATOM 1046 O O . HIS A 1 129 ? 12.799 -6.910 -22.345 1.00 77.56 129 HIS A O 1
ATOM 1052 N N . GLY A 1 130 ? 13.842 -5.364 -23.578 1.00 69.31 130 GLY A N 1
ATOM 1053 C CA . GLY A 1 130 ? 14.424 -6.292 -24.546 1.00 69.31 130 GLY A CA 1
ATOM 1054 C C . GLY A 1 130 ? 13.477 -6.572 -25.727 1.00 69.31 130 GLY A C 1
ATOM 1055 O O . GLY A 1 130 ? 12.275 -6.334 -25.638 1.00 69.31 130 GLY A O 1
ATOM 1056 N N . PRO A 1 131 ? 13.980 -7.125 -26.848 1.00 67.38 131 PRO A N 1
ATOM 1057 C CA . PRO A 1 131 ? 13.191 -7.368 -28.066 1.00 67.38 131 PRO A CA 1
ATOM 1058 C C . PRO A 1 131 ? 12.033 -8.368 -27.898 1.00 67.38 131 PRO A C 1
ATOM 1060 O O . PRO A 1 131 ? 11.213 -8.500 -28.801 1.00 67.38 131 PRO A O 1
ATOM 1063 N N . LEU A 1 132 ? 11.971 -9.077 -26.768 1.00 66.12 132 LEU A N 1
ATOM 1064 C CA . LEU A 1 132 ? 10.899 -10.013 -26.418 1.00 66.12 132 LEU A CA 1
ATOM 1065 C C . LEU A 1 132 ? 10.058 -9.530 -25.218 1.00 66.12 132 LEU A C 1
ATOM 1067 O O . LEU A 1 132 ? 9.121 -10.215 -24.818 1.00 66.12 132 LEU A O 1
ATOM 1071 N N . GLY A 1 133 ? 10.359 -8.357 -24.653 1.00 63.69 133 GLY A N 1
ATOM 1072 C CA . GLY A 1 133 ? 9.763 -7.894 -23.402 1.00 63.69 133 GLY A CA 1
ATOM 1073 C C . GLY A 1 133 ? 10.332 -8.599 -22.160 1.00 63.69 133 GLY A C 1
ATOM 1074 O O . GLY A 1 133 ? 11.003 -9.625 -22.248 1.00 63.69 133 GLY A O 1
ATOM 1075 N N . SER A 1 134 ? 10.034 -8.069 -20.970 1.00 61.94 134 SER A N 1
ATOM 1076 C CA . SER A 1 134 ? 10.472 -8.629 -19.679 1.00 61.94 134 SER A CA 1
ATOM 1077 C C . SER A 1 134 ? 9.702 -9.893 -19.279 1.00 61.94 134 SER A C 1
ATOM 1079 O O . SER A 1 134 ? 10.097 -10.603 -18.355 1.00 61.94 134 SER A O 1
ATOM 1081 N N . THR A 1 135 ? 8.596 -10.175 -19.970 1.00 57.16 135 THR A N 1
ATOM 1082 C CA . THR A 1 135 ? 7.701 -11.312 -19.724 1.00 57.16 135 THR A CA 1
ATOM 1083 C C . THR A 1 135 ? 8.115 -12.574 -20.473 1.00 57.16 135 THR A C 1
ATOM 1085 O O . THR A 1 135 ? 7.752 -13.673 -20.055 1.00 57.16 135 THR A O 1
ATOM 1088 N N . LEU A 1 136 ? 8.888 -12.448 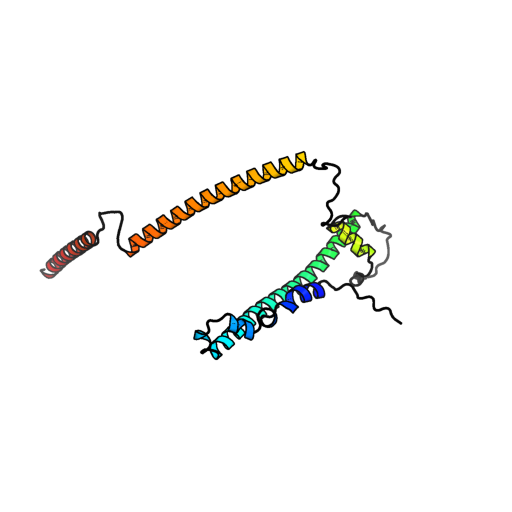-21.553 1.00 51.94 136 LEU A N 1
ATOM 1089 C CA . LEU A 1 136 ? 9.416 -13.581 -22.301 1.00 51.94 136 LEU A CA 1
ATOM 1090 C C . LEU A 1 136 ? 10.911 -13.687 -22.016 1.00 51.94 136 LEU A C 1
ATOM 1092 O O . LEU A 1 136 ? 11.691 -12.809 -22.380 1.00 51.94 136 LEU A O 1
ATOM 1096 N N . GLN A 1 137 ? 11.310 -14.772 -21.348 1.00 54.41 137 GLN A N 1
ATOM 1097 C CA . GLN A 1 137 ? 12.718 -15.058 -21.083 1.00 54.41 137 GLN A CA 1
ATOM 1098 C C . GLN A 1 137 ? 13.519 -14.940 -22.382 1.00 54.41 137 GLN A C 1
ATOM 1100 O O . GLN A 1 137 ? 13.208 -15.591 -23.386 1.00 54.41 137 GLN A O 1
ATOM 1105 N N . THR A 1 138 ? 14.562 -14.108 -22.357 1.00 50.75 138 THR A N 1
ATOM 1106 C CA . THR A 1 138 ? 15.567 -14.101 -23.412 1.00 50.75 138 THR A CA 1
ATOM 1107 C C . THR A 1 138 ? 16.095 -15.524 -23.511 1.00 50.75 138 THR A C 1
ATOM 1109 O O . THR A 1 138 ? 16.555 -16.092 -22.521 1.00 50.75 138 THR A O 1
ATOM 1112 N N . GLN A 1 139 ? 15.996 -16.141 -24.691 1.00 52.31 139 GLN A N 1
ATOM 1113 C CA . GLN A 1 139 ? 16.730 -17.373 -24.948 1.00 52.31 139 GLN A CA 1
ATOM 1114 C C . GLN A 1 139 ? 18.219 -17.028 -24.944 1.00 52.31 139 GLN A C 1
ATOM 1116 O O . GLN A 1 139 ? 18.846 -16.818 -25.984 1.00 52.31 139 GLN A O 1
ATOM 1121 N N . THR A 1 140 ? 18.797 -16.935 -23.751 1.00 51.50 140 THR A N 1
ATOM 1122 C CA . THR A 1 140 ? 20.225 -17.067 -23.570 1.00 51.50 140 THR A CA 1
ATOM 1123 C C . THR A 1 140 ? 20.551 -18.465 -24.077 1.00 51.50 140 THR A C 1
ATOM 1125 O O . THR A 1 140 ? 20.134 -19.489 -23.536 1.00 51.50 140 THR A O 1
ATOM 1128 N N . LYS A 1 141 ? 21.260 -18.530 -25.203 1.00 56.25 141 LYS A N 1
ATOM 1129 C CA . LYS A 1 141 ? 21.975 -19.738 -25.608 1.00 56.25 141 LYS A CA 1
ATOM 1130 C C . LYS A 1 141 ? 23.011 -20.031 -24.522 1.00 56.25 141 LYS A C 1
ATOM 1132 O O . LYS A 1 141 ? 24.140 -19.599 -24.687 1.00 56.25 141 LYS A O 1
ATOM 1137 N N . GLN A 1 142 ? 22.606 -20.652 -23.414 1.00 54.41 142 GLN A N 1
ATOM 1138 C CA . GLN A 1 142 ? 23.373 -21.485 -22.475 1.00 54.41 142 GLN A CA 1
ATOM 1139 C C . GLN A 1 142 ? 22.539 -21.718 -21.195 1.00 54.41 142 GLN A C 1
ATOM 1141 O O . GLN A 1 142 ? 22.818 -21.122 -20.165 1.00 54.41 142 GLN A O 1
ATOM 1146 N N . HIS A 1 143 ? 21.482 -22.528 -21.284 1.00 50.78 143 HIS A N 1
ATOM 1147 C CA . HIS A 1 143 ? 21.161 -23.672 -20.409 1.00 50.78 143 HIS A CA 1
ATOM 1148 C C . HIS A 1 143 ? 19.686 -24.020 -20.635 1.00 50.78 143 HIS A C 1
ATOM 1150 O O . HIS A 1 143 ? 18.793 -23.547 -19.939 1.00 50.78 143 HIS A O 1
ATOM 1156 N N . ASN A 1 144 ? 19.407 -24.898 -21.599 1.00 56.91 144 ASN A N 1
ATOM 1157 C CA . ASN A 1 144 ? 18.179 -25.673 -21.473 1.00 56.91 144 ASN A CA 1
ATOM 1158 C C . ASN A 1 144 ? 18.385 -26.523 -20.219 1.00 56.91 144 ASN A C 1
ATOM 1160 O O . ASN A 1 144 ? 19.213 -27.437 -20.222 1.00 56.91 144 ASN A O 1
ATOM 1164 N N . HIS A 1 145 ? 17.730 -26.180 -19.114 1.00 59.97 145 HIS A N 1
ATOM 1165 C CA . HIS A 1 145 ? 17.725 -27.075 -17.975 1.00 59.97 145 HIS A CA 1
ATOM 1166 C C . HIS A 1 145 ? 17.100 -28.392 -18.439 1.00 59.97 145 HIS A C 1
ATOM 1168 O O . HIS A 1 145 ? 15.945 -28.437 -18.859 1.00 59.97 145 HIS A O 1
ATOM 1174 N N . SER A 1 146 ? 17.872 -29.474 -18.394 1.00 78.44 146 SER A N 1
ATOM 1175 C CA . SER A 1 146 ? 17.279 -30.807 -18.443 1.00 78.44 146 SER A CA 1
ATOM 1176 C C . SER A 1 146 ? 16.358 -30.959 -17.230 1.00 78.44 146 SER A C 1
ATOM 1178 O O . SER A 1 146 ? 16.620 -30.358 -16.184 1.00 78.44 146 SER A O 1
ATOM 1180 N N . SER A 1 147 ? 15.315 -31.785 -17.323 1.00 79.31 147 SER A N 1
ATOM 1181 C CA . SER A 1 147 ? 14.463 -32.128 -16.173 1.00 79.31 147 SER A CA 1
ATOM 1182 C C . SER A 1 147 ? 15.296 -32.537 -14.952 1.00 79.31 147 SER A C 1
ATOM 1184 O O . SER A 1 147 ? 14.985 -32.160 -13.828 1.00 79.31 147 SER A O 1
ATOM 1186 N N . THR A 1 148 ? 16.427 -33.205 -15.179 1.00 82.81 148 THR A N 1
ATOM 1187 C CA . THR A 1 148 ? 17.405 -33.570 -14.148 1.00 82.81 148 THR A CA 1
ATOM 1188 C C . THR A 1 148 ? 18.103 -32.366 -13.503 1.00 82.81 148 THR A C 1
ATOM 1190 O O . THR A 1 148 ? 18.287 -32.350 -12.289 1.00 82.81 148 THR A O 1
ATOM 1193 N N . SER A 1 149 ? 18.451 -31.334 -14.278 1.00 85.19 149 SER A N 1
ATOM 1194 C CA . SER A 1 149 ? 19.052 -30.091 -13.768 1.00 85.19 149 SER A CA 1
ATOM 1195 C C . SER A 1 149 ? 18.042 -29.265 -12.969 1.00 85.19 149 SER A C 1
ATOM 1197 O O . SER A 1 149 ? 18.394 -28.760 -11.905 1.00 85.19 149 SER A O 1
ATOM 1199 N N . LEU A 1 150 ? 16.784 -29.187 -13.423 1.00 87.56 150 LEU A N 1
ATOM 1200 C CA . LEU A 1 150 ? 15.714 -28.523 -12.669 1.00 87.56 150 LEU A CA 1
ATOM 1201 C C . LEU A 1 150 ? 15.412 -29.240 -11.357 1.00 87.56 150 LEU A C 1
ATOM 1203 O O . LEU A 1 150 ? 15.308 -28.585 -10.328 1.00 87.56 150 LEU A O 1
ATOM 1207 N N . LEU A 1 151 ? 15.303 -30.571 -11.374 1.00 89.81 151 LEU A N 1
ATOM 1208 C CA . LEU A 1 151 ? 15.047 -31.351 -10.162 1.00 89.81 151 LEU A CA 1
ATOM 1209 C C . LEU A 1 151 ? 16.190 -31.219 -9.153 1.00 89.81 151 LEU A C 1
ATOM 1211 O O . LEU A 1 151 ? 15.928 -31.061 -7.965 1.00 89.81 151 LEU A O 1
ATOM 1215 N N . SER A 1 152 ? 17.443 -31.210 -9.617 1.00 89.69 152 SER A N 1
ATOM 1216 C CA . SER A 1 152 ? 18.596 -30.960 -8.747 1.00 89.69 152 SER A CA 1
ATOM 1217 C C . SER A 1 152 ? 18.585 -29.542 -8.169 1.00 89.69 152 SER A C 1
ATOM 1219 O O . SER A 1 152 ? 18.882 -29.369 -6.991 1.00 89.69 152 SER A O 1
ATOM 1221 N N . SER A 1 153 ? 18.239 -28.533 -8.974 1.00 88.56 153 SER A N 1
ATOM 1222 C CA . SER A 1 153 ? 18.144 -27.143 -8.514 1.00 88.56 153 SER A CA 1
ATOM 1223 C C . SER A 1 153 ? 16.996 -26.944 -7.526 1.00 88.56 153 SER A C 1
ATOM 1225 O O . SER A 1 153 ? 17.157 -26.211 -6.556 1.00 88.56 153 SER A O 1
ATOM 1227 N N . LEU A 1 154 ? 15.851 -27.595 -7.753 1.00 92.44 154 LEU A N 1
ATOM 1228 C CA . LEU A 1 154 ? 14.721 -27.574 -6.829 1.00 92.44 154 LEU A CA 1
ATOM 1229 C C . LEU A 1 154 ? 15.066 -28.281 -5.525 1.00 92.44 154 LEU A C 1
ATOM 1231 O O . LEU A 1 154 ? 14.772 -27.738 -4.472 1.00 92.44 154 LEU A O 1
ATOM 1235 N N . ALA A 1 155 ? 15.726 -29.441 -5.578 1.00 92.75 155 ALA A N 1
ATOM 1236 C CA . ALA A 1 155 ? 16.161 -30.152 -4.380 1.00 92.75 155 ALA A CA 1
ATOM 1237 C C . ALA A 1 155 ? 17.124 -29.299 -3.533 1.00 92.75 155 ALA A C 1
ATOM 1239 O O . ALA A 1 155 ? 16.946 -29.200 -2.319 1.00 92.75 155 ALA A O 1
ATOM 1240 N N . ALA A 1 156 ? 18.088 -28.629 -4.173 1.00 92.00 156 ALA A N 1
ATOM 1241 C CA . ALA A 1 156 ? 18.987 -27.695 -3.499 1.00 92.00 156 ALA A CA 1
ATOM 1242 C C . ALA A 1 156 ? 18.218 -26.517 -2.878 1.00 92.00 156 ALA A C 1
ATOM 1244 O O . ALA A 1 156 ? 18.328 -26.290 -1.680 1.00 92.00 156 ALA A O 1
ATOM 1245 N N . ALA A 1 157 ? 17.346 -25.855 -3.644 1.00 94.56 157 ALA A N 1
ATOM 1246 C CA . ALA A 1 157 ? 16.536 -24.747 -3.138 1.00 94.56 157 ALA A CA 1
ATOM 1247 C C . ALA A 1 157 ? 15.611 -25.169 -1.984 1.00 94.56 157 ALA A C 1
ATOM 1249 O O . ALA A 1 157 ? 15.433 -24.421 -1.028 1.00 94.56 157 ALA A O 1
ATOM 1250 N N . THR A 1 158 ? 15.035 -26.376 -2.034 1.00 95.94 158 THR A N 1
ATOM 1251 C CA . THR A 1 158 ? 14.233 -26.900 -0.922 1.00 95.94 158 THR A CA 1
ATOM 1252 C C . THR A 1 158 ? 15.083 -27.142 0.316 1.00 95.94 158 THR A C 1
ATOM 1254 O O . THR A 1 158 ? 14.647 -26.789 1.406 1.00 95.94 158 THR A O 1
ATOM 1257 N N . ALA A 1 159 ? 16.295 -27.684 0.164 1.00 95.50 159 ALA A N 1
ATOM 1258 C CA . ALA A 1 159 ? 17.206 -27.888 1.283 1.00 95.50 159 ALA A CA 1
ATOM 1259 C C . ALA A 1 159 ? 17.613 -26.546 1.912 1.00 95.50 159 ALA A C 1
ATOM 1261 O O . ALA A 1 159 ? 17.511 -26.390 3.130 1.00 95.50 159 ALA A O 1
ATOM 1262 N N . ASP A 1 160 ? 17.966 -25.561 1.087 1.00 95.31 160 ASP A N 1
ATOM 1263 C CA . ASP A 1 160 ? 18.349 -24.219 1.529 1.00 95.31 160 ASP A CA 1
ATOM 1264 C C . ASP A 1 160 ? 17.208 -23.531 2.292 1.00 95.31 160 ASP A C 1
ATOM 1266 O O . ASP A 1 160 ? 17.410 -23.076 3.417 1.00 95.31 160 ASP A O 1
ATOM 1270 N N . LEU A 1 161 ? 15.985 -23.547 1.746 1.00 96.38 161 LEU A N 1
ATOM 1271 C CA . LEU A 1 161 ? 14.810 -22.975 2.411 1.00 96.38 161 LEU A CA 1
ATOM 1272 C C . LEU A 1 161 ? 14.476 -23.699 3.718 1.00 96.38 161 LEU A C 1
ATOM 1274 O O . LEU A 1 161 ? 14.137 -23.053 4.705 1.00 96.38 161 LEU A O 1
ATOM 1278 N N . THR A 1 162 ? 14.575 -25.031 3.761 1.00 97.31 162 THR A N 1
ATOM 1279 C CA . THR A 1 162 ? 14.344 -25.767 5.016 1.00 97.31 162 THR A CA 1
ATOM 1280 C C . THR A 1 162 ? 15.395 -25.434 6.070 1.00 97.31 162 THR A C 1
ATOM 1282 O O . THR A 1 162 ? 15.046 -25.267 7.234 1.00 97.31 162 THR A O 1
ATOM 1285 N N . SER A 1 163 ? 16.657 -25.264 5.669 1.00 96.56 163 SER A N 1
ATOM 1286 C CA . SER A 1 163 ? 17.731 -24.826 6.561 1.00 96.56 163 SER A CA 1
ATOM 1287 C C . SER A 1 163 ? 17.452 -23.422 7.108 1.00 96.56 163 SER A C 1
ATOM 1289 O O . SER A 1 163 ? 17.492 -23.209 8.321 1.00 96.56 163 SER A O 1
ATOM 1291 N N . GLU A 1 164 ? 17.065 -22.482 6.241 1.00 97.25 164 GLU A N 1
ATOM 1292 C CA . GLU A 1 164 ? 16.701 -21.118 6.633 1.00 97.25 164 GLU A CA 1
ATOM 1293 C C . GLU A 1 164 ? 15.513 -21.096 7.604 1.00 97.25 164 GLU A C 1
ATOM 1295 O O . GLU A 1 164 ? 15.587 -20.442 8.644 1.00 97.25 164 GLU A O 1
ATOM 1300 N N . ILE A 1 165 ? 14.459 -21.876 7.333 1.00 96.56 165 ILE A N 1
ATOM 1301 C CA . ILE A 1 165 ? 13.307 -22.015 8.236 1.00 96.56 165 ILE A CA 1
ATOM 1302 C C . ILE A 1 165 ? 13.762 -22.516 9.609 1.00 96.56 165 ILE A C 1
ATOM 1304 O O . ILE A 1 165 ? 13.422 -21.899 10.614 1.00 96.56 165 ILE A O 1
ATOM 1308 N N . THR A 1 166 ? 14.577 -23.574 9.671 1.00 97.00 166 THR A N 1
ATOM 1309 C CA . THR A 1 166 ? 15.055 -24.103 10.962 1.00 97.00 166 THR A CA 1
ATOM 1310 C C . THR A 1 166 ? 15.924 -23.104 11.729 1.00 97.00 166 THR A C 1
ATOM 1312 O O . THR A 1 166 ? 15.829 -23.014 12.953 1.00 97.00 166 THR A O 1
ATOM 1315 N N . SER A 1 167 ? 16.733 -22.305 11.026 1.00 97.06 167 SER A N 1
ATOM 1316 C CA . SER A 1 167 ? 17.518 -21.229 11.637 1.00 97.06 167 SER A CA 1
ATOM 1317 C C . SER A 1 167 ? 16.618 -20.131 12.210 1.00 97.06 167 SER A C 1
ATOM 1319 O O . SER A 1 167 ? 16.829 -19.692 13.340 1.00 97.06 167 SER A O 1
ATOM 1321 N N . LEU A 1 168 ? 15.600 -19.702 11.458 1.00 97.31 168 LEU A N 1
ATOM 1322 C CA . LEU A 1 168 ? 14.651 -18.677 11.900 1.00 97.31 168 LEU A CA 1
ATOM 1323 C C . LEU A 1 168 ? 13.790 -19.164 13.070 1.00 97.31 168 LEU A C 1
ATOM 1325 O O . LEU A 1 168 ? 13.525 -18.404 13.999 1.00 97.31 168 LEU A O 1
ATOM 1329 N N . GLU A 1 169 ? 13.383 -20.433 13.072 1.00 97.44 169 GLU A N 1
ATOM 1330 C CA . GLU A 1 169 ? 12.679 -21.049 14.199 1.00 97.44 169 GLU A CA 1
ATOM 1331 C C . GLU A 1 169 ? 13.547 -21.069 15.469 1.00 97.44 169 GLU A C 1
ATOM 1333 O O . GLU A 1 169 ? 13.054 -20.749 16.556 1.00 97.44 169 GLU A O 1
ATOM 1338 N N . ALA A 1 170 ? 14.846 -21.368 15.344 1.00 95.88 170 ALA A N 1
ATOM 1339 C CA . ALA A 1 170 ? 15.787 -21.300 16.459 1.00 95.88 170 ALA A CA 1
ATOM 1340 C C . ALA A 1 170 ? 15.937 -19.862 16.991 1.00 95.88 170 ALA A C 1
ATOM 1342 O O . ALA A 1 170 ? 15.853 -19.647 18.203 1.00 95.88 170 ALA A O 1
ATOM 1343 N N . GLU A 1 171 ? 16.077 -18.870 16.108 1.00 97.31 171 GLU A N 1
ATOM 1344 C CA . GLU A 1 171 ? 16.161 -17.456 16.494 1.00 97.31 171 GLU A CA 1
ATOM 1345 C C . GLU A 1 171 ? 14.877 -16.975 17.190 1.00 97.31 171 GLU A C 1
ATOM 1347 O O . GLU A 1 171 ? 14.940 -16.351 18.253 1.00 97.31 171 GLU A O 1
ATOM 1352 N N . LEU A 1 172 ? 13.703 -17.332 16.655 1.00 96.44 172 LEU A N 1
ATOM 1353 C CA . LEU A 1 172 ? 12.407 -17.040 17.272 1.00 96.44 172 LEU A CA 1
ATOM 1354 C C . LEU A 1 172 ? 12.282 -17.663 18.664 1.00 96.44 172 LEU A C 1
ATOM 1356 O O . LEU A 1 172 ? 11.778 -17.009 19.580 1.00 96.44 172 LEU A O 1
ATOM 1360 N N . SER A 1 173 ? 12.742 -18.904 18.844 1.00 95.62 173 SER A N 1
ATOM 1361 C CA . SER A 1 173 ? 12.716 -19.568 20.150 1.00 95.62 173 SER A CA 1
ATOM 1362 C C . SER A 1 173 ? 13.601 -18.847 21.174 1.00 95.62 173 SER A C 1
ATOM 1364 O O . SER A 1 173 ? 13.160 -18.609 22.301 1.00 95.62 173 SER A O 1
ATOM 1366 N N . GLY A 1 174 ? 14.791 -18.394 20.762 1.00 96.38 174 GLY A N 1
ATOM 1367 C CA . GLY A 1 174 ? 15.688 -17.614 21.611 1.00 96.38 174 GLY A CA 1
ATOM 1368 C C . GLY A 1 174 ? 15.098 -16.252 21.972 1.00 96.38 174 GLY A C 1
ATOM 1369 O O . GLY A 1 174 ? 15.091 -15.865 23.141 1.00 96.38 174 GLY A O 1
ATOM 1370 N N . LEU A 1 175 ? 14.527 -15.538 20.998 1.00 96.69 175 LEU A N 1
ATOM 1371 C CA . LEU A 1 175 ? 13.896 -14.242 21.252 1.00 96.69 175 LEU A CA 1
ATOM 1372 C C . LEU A 1 175 ? 12.691 -14.375 22.189 1.00 96.69 175 LEU A C 1
ATOM 1374 O O . LEU A 1 175 ? 12.505 -13.550 23.085 1.00 96.69 175 LEU A O 1
ATOM 1378 N N . ARG A 1 176 ? 11.895 -15.434 22.019 1.00 96.75 176 ARG A N 1
ATOM 1379 C CA . ARG A 1 176 ? 10.771 -15.734 22.905 1.00 96.75 176 ARG A CA 1
ATOM 1380 C C . ARG A 1 176 ? 11.237 -15.980 24.336 1.00 96.75 176 ARG A C 1
ATOM 1382 O O . ARG A 1 176 ? 10.640 -15.411 25.245 1.00 96.75 176 ARG A O 1
ATOM 1389 N N . GLN A 1 177 ? 12.309 -16.745 24.533 1.00 96.31 177 GLN A N 1
ATOM 1390 C CA . GLN A 1 177 ? 12.888 -16.957 25.858 1.00 96.31 177 GLN A CA 1
ATOM 1391 C C . GLN A 1 177 ? 13.323 -15.629 26.494 1.00 96.31 177 GLN A C 1
ATOM 1393 O O . GLN A 1 177 ? 12.966 -15.353 27.635 1.00 96.31 177 GLN A O 1
ATOM 1398 N N . VAL A 1 178 ? 14.001 -14.754 25.744 1.00 96.50 178 VAL A N 1
ATOM 1399 C CA . VAL A 1 178 ? 14.399 -13.424 26.241 1.00 96.50 178 VAL A CA 1
ATOM 1400 C C . VAL A 1 178 ? 13.182 -12.581 26.632 1.00 96.50 178 VAL A C 1
ATOM 1402 O O . VAL A 1 178 ? 13.204 -11.877 27.644 1.00 96.50 178 VAL A O 1
ATOM 1405 N N . CYS A 1 179 ? 12.104 -12.627 25.847 1.00 95.50 179 CYS A N 1
ATOM 1406 C CA . CYS A 1 179 ? 10.854 -11.958 26.195 1.00 95.50 179 CYS A CA 1
ATOM 1407 C C . CYS A 1 179 ? 10.233 -12.538 27.471 1.00 95.50 179 CYS A C 1
ATOM 1409 O O . CYS A 1 179 ? 9.827 -11.764 28.336 1.00 95.50 179 CYS A O 1
ATOM 1411 N N . GLU A 1 180 ? 10.179 -13.862 27.609 1.00 94.56 180 GLU A N 1
ATOM 1412 C CA . GLU A 1 180 ? 9.654 -14.542 28.798 1.00 94.56 180 GLU A CA 1
ATOM 1413 C C . GLU A 1 180 ? 10.485 -14.212 30.048 1.00 94.56 180 GLU A C 1
ATOM 1415 O O . GLU A 1 180 ? 9.911 -13.862 31.076 1.00 94.56 180 GLU A O 1
ATOM 1420 N N . GLU A 1 181 ? 11.816 -14.194 29.950 1.00 92.88 181 GLU A N 1
ATOM 1421 C CA . GLU A 1 181 ? 12.721 -13.783 31.032 1.00 92.88 181 GLU A CA 1
ATOM 1422 C C . GLU A 1 181 ? 12.502 -12.320 31.438 1.00 92.88 181 GLU A C 1
ATOM 1424 O O . GLU A 1 181 ? 12.373 -12.006 32.623 1.00 92.88 181 GLU A O 1
ATOM 1429 N N . ARG A 1 182 ? 12.405 -11.405 30.463 1.00 91.31 182 ARG A N 1
ATOM 1430 C CA . ARG A 1 182 ? 12.158 -9.979 30.731 1.00 91.31 182 ARG A CA 1
ATOM 1431 C C . ARG A 1 182 ? 10.789 -9.744 31.358 1.00 91.31 182 ARG A C 1
ATOM 1433 O O . ARG A 1 182 ? 10.681 -8.976 32.311 1.00 91.31 182 ARG A O 1
ATOM 1440 N N . VAL A 1 183 ? 9.744 -10.382 30.833 1.00 92.50 183 VAL A N 1
ATOM 1441 C CA . VAL A 1 183 ? 8.384 -10.283 31.380 1.00 92.50 183 VAL A CA 1
ATOM 1442 C C . VAL A 1 183 ? 8.323 -10.913 32.770 1.00 92.50 183 VAL A C 1
ATOM 1444 O O . VAL A 1 183 ? 7.697 -10.332 33.653 1.00 92.50 183 VAL A O 1
ATOM 1447 N N . GLY A 1 184 ? 9.019 -12.030 32.996 1.00 88.75 184 GLY A N 1
ATOM 1448 C CA . GLY A 1 184 ? 9.195 -12.643 34.311 1.00 88.75 184 GLY A CA 1
ATOM 1449 C C . GLY A 1 184 ? 9.844 -11.682 35.305 1.00 88.75 184 GLY A C 1
ATOM 1450 O O . GLY A 1 184 ? 9.261 -11.407 36.347 1.00 88.75 184 GLY A O 1
ATOM 1451 N N . GLY A 1 185 ? 10.970 -11.062 34.941 1.00 84.88 185 GLY A N 1
ATOM 1452 C CA . GLY A 1 185 ? 11.644 -10.070 35.784 1.00 84.88 185 GLY A CA 1
ATOM 1453 C C . GLY A 1 185 ? 10.794 -8.824 36.075 1.00 84.88 185 GLY A C 1
ATOM 1454 O O . GLY A 1 185 ? 10.789 -8.321 37.197 1.00 84.88 185 GLY A O 1
ATOM 1455 N N . LEU A 1 186 ? 10.024 -8.335 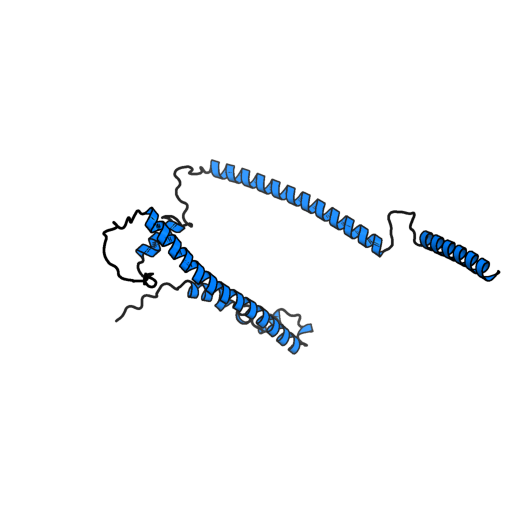35.096 1.00 85.31 186 LEU A N 1
ATOM 1456 C CA . LEU A 1 186 ? 9.07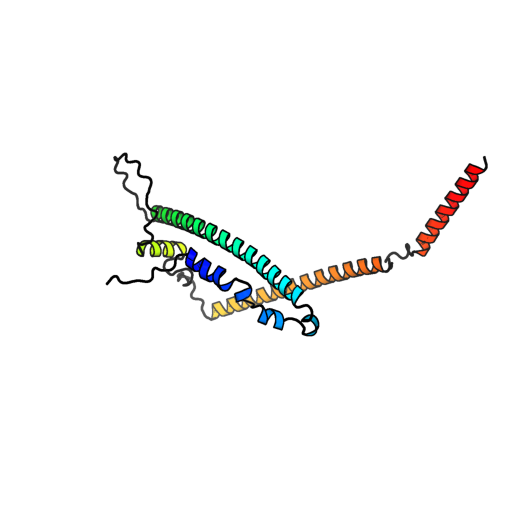9 -7.228 35.304 1.00 85.31 186 LEU A CA 1
ATOM 1457 C C . LEU A 1 186 ? 7.879 -7.636 36.172 1.00 85.31 186 LEU A C 1
ATOM 1459 O O . LEU A 1 186 ? 7.376 -6.823 36.949 1.00 85.31 186 LEU A O 1
ATOM 1463 N N . SER A 1 187 ? 7.415 -8.881 36.050 1.00 83.75 187 SER A N 1
ATOM 1464 C CA . SER A 1 187 ? 6.372 -9.452 36.903 1.00 83.75 187 SER A CA 1
ATOM 1465 C C . SER A 1 187 ? 6.865 -9.557 38.345 1.00 83.75 187 SER A C 1
ATOM 1467 O O . SER A 1 187 ? 6.193 -9.086 39.259 1.00 83.75 187 SER A O 1
ATOM 1469 N N . ASP A 1 188 ? 8.074 -10.068 38.550 1.00 80.50 188 ASP A N 1
ATOM 1470 C CA . ASP A 1 188 ? 8.726 -10.141 39.856 1.00 80.50 188 ASP A CA 1
ATOM 1471 C C . ASP A 1 188 ? 8.900 -8.757 40.491 1.00 80.50 188 ASP A C 1
ATOM 1473 O O . ASP A 1 188 ? 8.592 -8.582 41.670 1.00 80.50 188 ASP A O 1
ATOM 1477 N N . LEU A 1 189 ? 9.274 -7.743 39.702 1.00 76.62 189 LEU A N 1
ATOM 1478 C CA . LEU A 1 189 ? 9.335 -6.349 40.151 1.00 76.62 189 LEU A CA 1
ATOM 1479 C C . LEU A 1 189 ? 7.959 -5.825 40.592 1.00 76.62 189 LEU A C 1
ATOM 1481 O O . LEU A 1 189 ? 7.840 -5.164 41.622 1.00 76.62 189 LEU A O 1
ATOM 1485 N N . ARG A 1 190 ? 6.905 -6.139 39.830 1.00 72.25 190 ARG A N 1
ATOM 1486 C CA . ARG A 1 190 ? 5.529 -5.718 40.128 1.00 72.25 190 ARG A CA 1
ATOM 1487 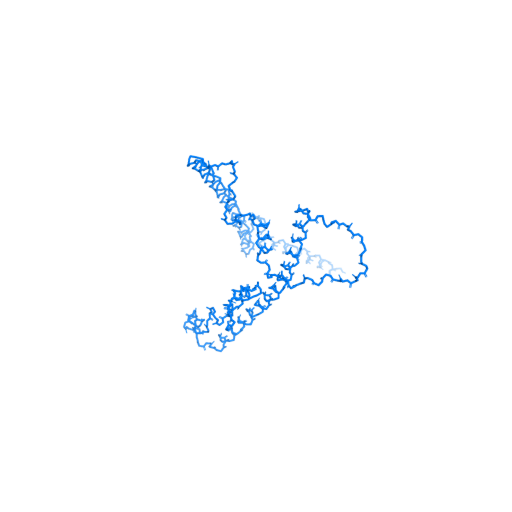C C . ARG A 1 190 ? 4.951 -6.407 41.367 1.00 72.25 190 ARG A C 1
ATOM 1489 O O . ARG A 1 190 ? 4.140 -5.798 42.062 1.00 72.25 190 ARG A O 1
ATOM 1496 N N . TYR A 1 191 ? 5.342 -7.650 41.636 1.00 78.12 191 TYR A N 1
ATOM 1497 C CA . TYR A 1 191 ? 4.861 -8.434 42.778 1.00 78.12 191 TYR A CA 1
ATOM 1498 C C . TYR A 1 191 ? 5.865 -8.498 43.945 1.00 78.12 191 TYR A C 1
ATOM 1500 O O . TYR A 1 191 ? 5.629 -9.223 44.911 1.00 78.12 191 TYR A O 1
ATOM 1508 N N . GLY A 1 192 ? 6.960 -7.728 43.883 1.00 64.44 192 GLY A N 1
ATOM 1509 C CA . GLY A 1 192 ? 7.937 -7.566 44.966 1.00 64.44 192 GLY A CA 1
ATOM 1510 C C . GLY A 1 192 ? 8.816 -8.793 45.243 1.00 64.44 192 GLY A C 1
ATOM 1511 O O . GLY A 1 192 ? 9.342 -8.935 46.346 1.00 64.44 192 GLY A O 1
ATOM 1512 N N . ARG A 1 193 ? 8.967 -9.703 44.276 1.00 62.47 193 ARG A N 1
ATOM 1513 C CA . ARG A 1 193 ? 9.749 -10.946 44.384 1.00 62.47 193 ARG A CA 1
ATOM 1514 C C . ARG A 1 193 ? 11.155 -10.734 43.820 1.00 62.47 193 ARG A C 1
ATOM 1516 O O . ARG A 1 193 ? 11.465 -11.169 42.723 1.00 62.47 193 ARG A O 1
ATOM 1523 N N . PHE A 1 194 ? 12.030 -10.057 44.557 1.00 61.22 194 PHE A N 1
ATOM 1524 C CA . PHE A 1 194 ? 13.423 -9.899 44.129 1.00 61.22 194 PHE A CA 1
ATOM 1525 C C . PHE A 1 194 ? 14.211 -11.206 44.328 1.00 61.22 194 PHE A C 1
ATOM 1527 O O . PHE A 1 194 ? 14.190 -11.792 45.408 1.00 61.22 194 PHE A O 1
ATOM 1534 N N . SER A 1 195 ? 14.943 -11.651 43.300 1.00 58.34 195 SER A N 1
ATOM 1535 C CA . SER A 1 195 ? 15.800 -12.852 43.334 1.00 58.34 195 SER A CA 1
ATOM 1536 C C . SER A 1 195 ? 17.004 -12.734 44.282 1.00 58.34 195 SER A C 1
ATOM 1538 O O . SER A 1 195 ? 17.619 -13.742 44.626 1.00 58.34 195 SER A O 1
ATOM 1540 N N . ASN A 1 196 ? 17.295 -11.528 44.784 1.00 51.91 196 ASN A N 1
ATOM 1541 C CA . ASN A 1 196 ? 18.184 -11.322 45.920 1.00 51.91 196 ASN A CA 1
ATOM 1542 C C . ASN A 1 196 ? 17.374 -11.327 47.221 1.00 51.91 196 ASN A C 1
ATOM 1544 O O . ASN A 1 196 ? 16.813 -10.315 47.636 1.00 51.91 196 ASN A O 1
ATOM 1548 N N . SER A 1 197 ? 17.409 -12.468 47.906 1.00 50.34 197 SER A N 1
ATOM 1549 C CA . SER A 1 197 ? 16.858 -12.720 49.248 1.00 50.34 197 SER A CA 1
ATOM 1550 C C . SER A 1 197 ? 17.381 -11.787 50.370 1.00 50.34 197 SER A C 1
ATOM 1552 O O . SER A 1 197 ? 17.089 -12.029 51.538 1.00 50.34 197 SER A O 1
ATOM 1554 N N . ALA A 1 198 ? 18.159 -10.747 50.055 1.00 48.56 198 ALA A N 1
ATOM 1555 C CA . ALA A 1 198 ? 18.640 -9.740 51.004 1.00 48.56 198 ALA A CA 1
ATOM 1556 C C . ALA A 1 198 ? 17.778 -8.460 51.027 1.00 48.56 198 ALA A C 1
ATOM 1558 O O . ALA A 1 198 ? 17.946 -7.633 51.913 1.00 48.56 198 ALA A O 1
ATOM 1559 N N . ALA A 1 199 ? 16.854 -8.295 50.075 1.00 51.94 199 ALA A N 1
ATOM 1560 C CA . ALA A 1 199 ? 15.983 -7.124 49.963 1.00 51.94 199 ALA A CA 1
ATOM 1561 C C . ALA A 1 199 ? 14.499 -7.516 50.045 1.00 51.94 199 ALA A C 1
ATOM 1563 O O . ALA A 1 199 ? 13.671 -7.094 49.239 1.00 51.94 199 ALA A O 1
ATOM 1564 N N . THR A 1 200 ? 14.139 -8.361 51.010 1.00 55.59 200 THR A N 1
ATOM 1565 C CA . THR A 1 200 ? 12.743 -8.463 51.449 1.00 55.59 200 THR A CA 1
ATOM 1566 C C . THR A 1 200 ? 12.323 -7.099 52.004 1.00 55.59 200 THR A C 1
ATOM 1568 O O . THR A 1 200 ? 13.130 -6.442 52.662 1.00 55.59 200 THR A O 1
ATOM 1571 N N . GLY A 1 201 ? 11.074 -6.673 51.777 1.00 55.31 201 GLY A N 1
ATOM 1572 C CA . GLY A 1 201 ? 10.549 -5.404 52.311 1.00 55.31 201 GLY A CA 1
ATOM 1573 C C . GLY A 1 201 ? 10.814 -5.230 53.811 1.00 55.31 201 GLY A C 1
ATOM 1574 O O . GLY A 1 201 ? 11.157 -4.142 54.242 1.00 55.31 201 GLY A O 1
ATOM 1575 N N . GLU A 1 202 ? 10.830 -6.329 54.569 1.00 56.97 202 GLU A N 1
ATOM 1576 C CA . GLU A 1 202 ? 11.169 -6.358 55.996 1.00 56.97 202 GLU A CA 1
ATOM 1577 C C . GLU A 1 202 ? 12.623 -5.939 56.314 1.00 56.97 202 GLU A C 1
ATOM 1579 O O . GLU A 1 202 ? 12.884 -5.376 57.373 1.00 56.97 202 GLU A O 1
ATOM 1584 N N . SER A 1 203 ? 13.587 -6.194 55.421 1.00 60.72 203 SER A N 1
ATOM 1585 C CA . SER A 1 203 ? 14.985 -5.772 55.606 1.00 60.72 203 SER A CA 1
ATOM 1586 C C . SER A 1 203 ? 15.158 -4.277 55.349 1.00 60.72 203 SER A C 1
ATOM 1588 O O . SER A 1 203 ? 15.886 -3.611 56.078 1.00 60.72 203 SER A O 1
ATOM 1590 N N . ILE A 1 204 ? 14.457 -3.749 54.342 1.00 66.75 204 ILE A N 1
ATOM 1591 C CA . ILE A 1 204 ? 14.449 -2.315 54.027 1.00 66.75 204 ILE A CA 1
ATOM 1592 C C . ILE A 1 204 ? 13.685 -1.554 55.115 1.00 66.75 204 ILE A C 1
ATOM 1594 O O . ILE A 1 204 ? 14.135 -0.509 55.567 1.00 66.75 204 ILE A O 1
ATOM 1598 N N . GLU A 1 205 ? 12.558 -2.094 55.581 1.00 70.06 205 GLU A N 1
ATOM 1599 C CA . GLU A 1 205 ? 11.806 -1.539 56.706 1.00 70.06 205 GLU A CA 1
ATOM 1600 C C . GLU A 1 205 ? 12.673 -1.458 57.963 1.00 70.06 205 GLU A C 1
ATOM 1602 O O . GLU A 1 205 ? 12.728 -0.392 58.569 1.00 70.06 205 GLU A O 1
ATOM 1607 N N . LYS A 1 206 ? 13.413 -2.524 58.306 1.00 76.62 206 LYS A N 1
ATOM 1608 C CA . LYS A 1 206 ? 14.340 -2.525 59.450 1.00 76.62 206 LYS A CA 1
ATOM 1609 C C . LYS A 1 206 ? 15.458 -1.493 59.302 1.00 76.62 206 LYS A C 1
ATOM 1611 O O . LYS A 1 206 ? 15.703 -0.731 60.231 1.00 76.62 206 LYS A O 1
ATOM 1616 N N . GLU A 1 207 ? 16.087 -1.406 58.131 1.00 77.94 207 GLU A N 1
ATOM 1617 C CA . GLU A 1 207 ? 17.141 -0.418 57.866 1.00 77.94 207 GLU A CA 1
ATOM 1618 C C . GLU A 1 207 ? 16.621 1.027 57.976 1.00 77.94 207 GLU A C 1
ATOM 1620 O O . GLU A 1 207 ? 17.258 1.884 58.592 1.00 77.94 207 GLU A O 1
ATOM 1625 N N . VAL A 1 208 ? 15.423 1.296 57.444 1.00 81.06 208 VAL A N 1
ATOM 1626 C CA . VAL A 1 208 ? 14.776 2.612 57.537 1.00 81.06 208 VAL A CA 1
ATOM 1627 C C . VAL A 1 208 ? 14.389 2.935 58.981 1.00 81.06 208 VAL A C 1
ATOM 1629 O O . VAL A 1 208 ? 14.600 4.067 59.423 1.00 81.06 208 VAL A O 1
ATOM 1632 N N . THR A 1 209 ? 13.856 1.973 59.742 1.00 87.50 209 THR A N 1
ATOM 1633 C CA . THR A 1 209 ? 13.524 2.194 61.157 1.00 87.50 209 THR A CA 1
ATOM 1634 C C . THR A 1 209 ? 14.768 2.431 62.004 1.00 87.50 209 THR A C 1
ATOM 1636 O O . THR A 1 209 ? 14.771 3.356 62.816 1.00 87.50 209 THR A O 1
ATOM 1639 N N . ASP A 1 210 ? 15.845 1.681 61.772 1.00 87.50 210 ASP A N 1
ATOM 1640 C CA . ASP A 1 210 ? 17.106 1.833 62.502 1.00 87.50 210 ASP A CA 1
ATOM 1641 C C . ASP A 1 210 ? 17.761 3.189 62.195 1.00 87.50 210 ASP A C 1
ATOM 1643 O O . ASP A 1 210 ? 18.215 3.893 63.104 1.00 87.50 210 ASP A O 1
ATOM 1647 N N . GLY A 1 211 ? 17.736 3.614 60.926 1.00 88.81 211 GLY A N 1
ATOM 1648 C CA . GLY A 1 211 ? 18.198 4.938 60.505 1.00 88.81 211 GLY A CA 1
ATOM 1649 C C . GLY A 1 211 ? 17.383 6.083 61.117 1.00 88.81 211 GLY A C 1
ATOM 1650 O O . GLY A 1 211 ? 17.951 7.080 61.571 1.00 88.81 211 GLY A O 1
ATOM 1651 N N . LEU A 1 212 ? 16.055 5.939 61.198 1.00 90.69 212 LEU A N 1
ATOM 1652 C CA . LEU A 1 212 ? 15.176 6.921 61.843 1.00 90.69 212 LEU A CA 1
ATOM 1653 C C . LEU A 1 212 ? 15.393 6.991 63.358 1.00 90.69 212 LEU A C 1
ATOM 1655 O O . LEU A 1 212 ? 15.380 8.085 63.928 1.00 90.69 212 LEU A O 1
ATOM 1659 N N . GLU A 1 213 ? 15.628 5.860 64.026 1.00 91.19 213 GLU A N 1
ATOM 1660 C CA . GLU A 1 213 ? 15.983 5.860 65.445 1.00 91.19 213 GLU A CA 1
ATOM 1661 C C . GLU A 1 213 ? 17.335 6.528 65.701 1.00 91.19 213 GLU A C 1
ATOM 1663 O O . GLU A 1 213 ? 17.470 7.283 66.667 1.00 91.19 213 GLU A O 1
ATOM 1668 N N . ALA A 1 214 ? 18.329 6.287 64.844 1.00 89.50 214 ALA A N 1
ATOM 1669 C CA . ALA A 1 214 ? 19.624 6.952 64.929 1.00 89.50 214 ALA A CA 1
ATOM 1670 C C . ALA A 1 214 ? 19.485 8.475 64.758 1.00 89.50 214 ALA A C 1
ATOM 1672 O O . ALA A 1 214 ? 19.994 9.234 65.584 1.00 89.50 214 ALA A O 1
ATOM 1673 N N . LEU A 1 215 ? 18.710 8.925 63.765 1.00 88.56 215 LEU A N 1
ATOM 1674 C CA . LEU A 1 215 ? 18.419 10.346 63.559 1.00 88.56 215 LEU A CA 1
ATOM 1675 C C . LEU A 1 215 ? 17.691 10.960 64.764 1.00 88.56 215 LEU A C 1
ATOM 1677 O O . LEU A 1 215 ? 18.038 12.049 65.214 1.00 88.56 215 LEU A O 1
ATOM 1681 N N . LYS A 1 216 ? 16.701 10.256 65.324 1.00 87.88 216 LYS A N 1
ATOM 1682 C CA . LYS A 1 216 ? 15.971 10.697 66.520 1.00 87.88 216 LYS A CA 1
ATOM 1683 C C . LYS A 1 216 ? 16.891 10.829 67.734 1.00 87.88 216 LYS A C 1
ATOM 1685 O O . LYS A 1 216 ? 16.738 11.774 68.506 1.00 87.88 216 LYS A O 1
ATOM 1690 N N . ARG A 1 217 ? 17.840 9.904 67.917 1.00 90.31 217 ARG A N 1
ATOM 1691 C CA . ARG A 1 217 ? 18.841 9.987 68.994 1.00 90.31 217 ARG A CA 1
ATOM 1692 C C . ARG A 1 217 ? 19.729 11.218 68.828 1.00 90.31 217 ARG A C 1
ATOM 1694 O O . ARG A 1 217 ? 19.915 11.942 69.801 1.00 90.31 217 ARG A O 1
ATOM 1701 N N . GLU A 1 218 ? 20.210 11.490 67.617 1.00 87.12 218 GLU A N 1
ATOM 1702 C CA . GLU A 1 218 ? 21.033 12.675 67.339 1.00 87.12 218 GLU A CA 1
ATOM 1703 C C . GLU A 1 218 ? 20.251 13.988 67.502 1.00 87.12 218 GLU A C 1
ATOM 1705 O O . GLU A 1 218 ? 20.758 14.932 68.101 1.00 87.12 218 GLU A O 1
ATOM 1710 N N . LEU A 1 219 ? 18.984 14.047 67.077 1.00 84.81 219 LEU A N 1
ATOM 1711 C CA . LEU A 1 219 ? 18.138 15.228 67.290 1.00 84.81 219 LEU A CA 1
ATOM 1712 C C . LEU A 1 219 ? 17.835 15.481 68.771 1.00 84.81 219 LEU A C 1
ATOM 1714 O O . LEU A 1 219 ? 17.887 16.623 69.218 1.00 84.81 219 LEU A O 1
ATOM 1718 N N . ASN A 1 220 ? 17.561 14.434 69.553 1.00 86.06 220 ASN A N 1
ATOM 1719 C CA . ASN A 1 220 ? 17.348 14.575 70.995 1.00 86.06 220 ASN A CA 1
ATOM 1720 C C . ASN A 1 220 ? 18.623 14.999 71.734 1.00 86.06 220 ASN A C 1
ATOM 1722 O O . ASN A 1 220 ? 18.540 15.713 72.728 1.00 86.06 220 ASN A O 1
ATOM 1726 N N . LYS A 1 221 ? 19.792 14.572 71.249 1.00 83.25 221 LYS A N 1
ATOM 1727 C CA . LYS A 1 221 ? 21.090 15.007 71.766 1.00 83.25 221 LYS A CA 1
ATOM 1728 C C . LYS A 1 221 ? 21.357 16.478 71.436 1.00 83.25 221 LYS A C 1
ATOM 1730 O O . LYS A 1 221 ? 21.802 17.209 72.306 1.00 83.25 221 LYS A O 1
ATOM 1735 N N . ALA A 1 222 ? 21.025 16.921 70.223 1.00 74.81 222 ALA A N 1
ATOM 1736 C CA . ALA A 1 222 ? 21.163 18.316 69.798 1.00 74.81 222 ALA A CA 1
ATOM 1737 C C . ALA A 1 222 ? 20.141 19.276 70.439 1.00 74.81 222 ALA A C 1
ATOM 1739 O O . ALA A 1 222 ? 20.361 20.480 70.436 1.00 74.81 222 ALA A O 1
ATOM 1740 N N . ALA A 1 223 ? 19.024 18.762 70.962 1.00 70.69 223 ALA A N 1
ATOM 1741 C CA . ALA A 1 223 ? 18.001 19.542 71.664 1.00 70.69 223 ALA A CA 1
ATOM 1742 C C . ALA A 1 223 ? 18.185 19.572 73.198 1.00 70.69 223 ALA A C 1
ATOM 1744 O O . ALA A 1 223 ? 17.367 20.177 73.892 1.00 70.69 223 ALA A O 1
ATOM 1745 N N . GLY A 1 224 ? 19.192 18.864 73.722 1.00 60.75 224 GLY A N 1
ATOM 1746 C CA . GLY A 1 224 ? 19.491 18.746 75.153 1.00 60.75 224 GLY A CA 1
ATOM 1747 C C . GLY A 1 224 ? 20.705 19.549 75.641 1.00 60.75 224 GLY A C 1
ATOM 1748 O O . GLY A 1 224 ? 20.981 19.491 76.838 1.00 60.75 224 GLY A O 1
ATOM 1749 N N . ASP A 1 225 ? 21.386 20.271 74.745 1.00 47.84 225 ASP A N 1
ATOM 1750 C CA . ASP A 1 225 ? 22.362 21.343 75.026 1.00 47.84 225 ASP A CA 1
ATOM 1751 C C . ASP A 1 225 ? 21.726 22.711 74.711 1.00 47.84 225 ASP A C 1
ATOM 1753 O O . ASP A 1 225 ? 22.088 23.708 75.380 1.00 47.84 225 ASP A O 1
#

Secondary structure (DSSP, 8-state):
------PPPPHHHHHHHHHTTT-SHHHHS-HHHHHHTS-GGGTT-HHHHHHHHHHHHHHHHHHHHHHHHHHHHHHHHHHHHHHHHHHHHHHHTT------------------S----HHHHHHHHHHHH-TT-TTS----SS----HHHHHHHHHHHHHHHHHHHHHHHHHHHHHHHHHHHHHHHHHHHHHT--SSTT--HHHHHHHHHHHHHHHHHHHHHHT--

InterPro domains:
  IPR018565 Kinetochore subunit Nkp2/Cnl2 [PF09447] (11-76)
  IPR018565 Kinetochore subunit Nkp2/Cnl2 [PTHR28064] (9-217)

Sequence (225 aa):
MTSLHPSQPDEMQILTSYLLHPSPLSTILPYARFQSLIPKSSLSHSTELKRLYRDLQFQRDITIDDVRRRIETECRRSVALQAKLTRNIRRETGSKRKRDDDDEGDHLPQDVDSDSDPDRSIKLDSALHGPLGSTLQTQTKQHNHSSTSLLSSLAAATADLTSEITSLEAELSGLRQVCEERVGGLSDLRYGRFSNSAATGESIEKEVTDGLEALKRELNKAAGD

Foldseek 3Di:
DDDPDPDDDDLLRVLCVVPPPCQQCCNVANLVNVLVVDPPVCCVPVVVSVVVSVVVRVVSVVVSVVSNVVSVVVSVVVVVVLVVLLVVCCVVVPPPPPPPDDDPDPDDPPPPPPPPPVVSVLVSQCSVQNNVGVVDDDPPPPDPDDPVNVVVVVVVVVVVVVVVVVVVVVVVVVVVVVVVVVVVVVVCVVVVNDPPPCVDVVNVVVVVVVVVVVVVVVVVVVVVD

Radius of gyration: 37.21 Å; chains: 1; bounding box: 56×64×117 Å

Organism: NCBI:txid1690606